Protein AF-A0A955XZW0-F1 (afdb_monomer)

Structure (mmCIF, N/CA/C/O backbone):
data_AF-A0A955XZW0-F1
#
_entry.id   AF-A0A955XZW0-F1
#
loop_
_atom_site.group_PDB
_atom_site.id
_atom_site.type_symbol
_atom_site.label_atom_id
_atom_site.label_alt_id
_atom_site.label_comp_id
_atom_site.label_asym_id
_atom_site.label_entity_id
_atom_site.label_seq_id
_atom_site.pdbx_PDB_ins_code
_atom_site.Cartn_x
_atom_site.Cartn_y
_atom_site.Cartn_z
_atom_site.occupancy
_atom_site.B_iso_or_equiv
_atom_site.auth_seq_id
_atom_site.auth_comp_id
_atom_site.auth_asym_id
_atom_site.auth_atom_id
_atom_site.pdbx_PDB_model_num
ATOM 1 N N . MET A 1 1 ? 14.577 -7.821 13.315 1.00 67.50 1 MET A N 1
ATOM 2 C CA . MET A 1 1 ? 14.034 -6.769 12.438 1.00 67.50 1 MET A CA 1
ATOM 3 C C . MET A 1 1 ? 14.914 -5.550 12.564 1.00 67.50 1 MET A C 1
ATOM 5 O O . MET A 1 1 ? 15.002 -4.988 13.652 1.00 67.50 1 MET A O 1
ATOM 9 N N . SER A 1 2 ? 15.617 -5.213 11.488 1.00 78.12 2 SER A N 1
ATOM 10 C CA . SER A 1 2 ? 16.369 -3.964 11.397 1.00 78.12 2 SER A CA 1
ATOM 11 C C . SER A 1 2 ? 15.395 -2.788 11.416 1.00 78.12 2 SER A C 1
ATOM 13 O O . SER A 1 2 ? 14.286 -2.892 10.893 1.00 78.12 2 SER A O 1
ATOM 15 N N . LEU A 1 3 ? 15.786 -1.684 12.048 1.00 88.06 3 LEU A N 1
ATOM 16 C CA . LEU A 1 3 ? 15.007 -0.452 11.980 1.00 88.06 3 LEU A CA 1
ATOM 17 C C . LEU A 1 3 ? 15.023 0.064 10.536 1.00 88.06 3 LEU A C 1
ATOM 19 O O . LEU A 1 3 ? 16.087 0.118 9.916 1.00 88.06 3 LEU A O 1
ATOM 23 N N . LEU A 1 4 ? 13.848 0.429 10.018 1.00 93.00 4 LEU A N 1
ATOM 24 C CA . LEU A 1 4 ? 13.728 1.062 8.707 1.00 93.00 4 LEU A CA 1
ATOM 25 C C . LEU A 1 4 ? 14.469 2.400 8.714 1.00 93.00 4 LEU A C 1
ATOM 27 O O . LEU A 1 4 ? 14.330 3.184 9.656 1.00 93.00 4 LEU A O 1
ATOM 31 N N . GLN A 1 5 ? 15.232 2.660 7.655 1.00 94.75 5 GLN A N 1
ATOM 32 C CA . GLN A 1 5 ? 15.818 3.978 7.428 1.00 94.75 5 GLN A CA 1
ATOM 33 C C . GLN A 1 5 ? 14.718 4.995 7.076 1.00 94.75 5 GLN A C 1
ATOM 35 O O . GLN A 1 5 ? 13.615 4.597 6.680 1.00 94.75 5 GLN A O 1
ATOM 40 N N . PRO A 1 6 ? 14.998 6.306 7.187 1.00 94.00 6 PRO A N 1
ATOM 41 C CA . PRO A 1 6 ? 14.119 7.329 6.629 1.00 94.00 6 PRO A CA 1
ATOM 42 C C . PRO A 1 6 ? 13.759 7.025 5.165 1.00 94.00 6 PRO A C 1
ATOM 44 O O . PRO A 1 6 ? 14.573 6.478 4.427 1.00 94.00 6 PRO A O 1
ATOM 47 N N . ASP A 1 7 ? 12.527 7.341 4.763 1.00 94.38 7 ASP A N 1
ATOM 48 C CA . ASP A 1 7 ? 11.956 7.023 3.440 1.00 94.38 7 ASP A CA 1
ATOM 49 C C . ASP A 1 7 ? 11.734 5.526 3.138 1.00 94.38 7 ASP A C 1
ATOM 51 O O . ASP A 1 7 ? 11.075 5.186 2.167 1.00 94.38 7 ASP A O 1
ATOM 55 N N . GLN A 1 8 ? 12.123 4.587 3.996 1.00 96.62 8 GLN A N 1
ATOM 56 C CA . GLN A 1 8 ? 11.892 3.175 3.684 1.00 96.62 8 GLN A CA 1
ATOM 57 C C . GLN A 1 8 ? 10.482 2.672 4.019 1.00 96.62 8 GLN A C 1
ATOM 59 O O . GLN A 1 8 ? 9.840 3.078 4.991 1.00 96.62 8 GLN A O 1
ATOM 64 N N . ILE A 1 9 ? 10.024 1.703 3.229 1.00 96.00 9 ILE A N 1
ATOM 65 C CA . ILE A 1 9 ? 8.821 0.905 3.461 1.00 96.00 9 ILE A CA 1
ATOM 66 C C . ILE A 1 9 ? 9.234 -0.565 3.545 1.00 96.00 9 ILE A C 1
ATOM 68 O O . ILE A 1 9 ? 9.991 -1.058 2.708 1.00 96.00 9 ILE A O 1
ATOM 72 N N . ALA A 1 10 ? 8.730 -1.280 4.551 1.00 96.06 10 ALA A N 1
ATOM 73 C CA . ALA A 1 10 ? 8.991 -2.708 4.689 1.00 96.06 10 ALA A CA 1
ATOM 74 C C . ALA A 1 10 ? 8.380 -3.490 3.514 1.00 96.06 10 ALA A C 1
ATOM 76 O O . ALA A 1 10 ? 7.233 -3.246 3.126 1.00 96.06 10 ALA A O 1
ATOM 77 N N . VAL A 1 11 ? 9.104 -4.486 2.997 1.00 96.88 11 VAL A N 1
ATOM 78 C CA . VAL A 1 11 ? 8.674 -5.310 1.852 1.00 96.88 11 VAL A CA 1
ATOM 79 C C . VAL A 1 11 ? 7.307 -5.940 2.089 1.00 96.88 11 VAL A C 1
ATOM 81 O O . VAL A 1 11 ? 6.487 -5.980 1.176 1.00 96.88 11 VAL A O 1
ATOM 84 N N . VAL A 1 12 ? 6.998 -6.353 3.318 1.00 95.19 12 VAL A N 1
ATOM 85 C CA . VAL A 1 12 ? 5.695 -6.940 3.678 1.00 95.19 12 VAL A CA 1
ATOM 86 C C . VAL A 1 12 ? 4.497 -6.025 3.366 1.00 95.19 12 VAL A C 1
ATOM 88 O O . VAL A 1 12 ? 3.411 -6.520 3.059 1.00 95.19 12 VAL A O 1
ATOM 91 N N . ASN A 1 13 ? 4.696 -4.701 3.359 1.00 95.19 13 ASN A N 1
ATOM 92 C CA . ASN A 1 13 ? 3.669 -3.725 2.991 1.00 95.19 13 ASN A CA 1
ATOM 93 C C . ASN A 1 13 ? 3.557 -3.499 1.476 1.00 95.19 13 ASN A C 1
ATOM 95 O O . ASN A 1 13 ? 2.492 -3.112 1.003 1.00 95.19 13 ASN A O 1
ATOM 99 N N . VAL A 1 14 ? 4.628 -3.742 0.717 1.00 97.38 14 VAL A N 1
ATOM 100 C CA . VAL A 1 14 ? 4.695 -3.495 -0.737 1.00 97.38 14 VAL A CA 1
ATOM 101 C C . VAL A 1 14 ? 4.411 -4.768 -1.541 1.00 97.38 14 VAL A C 1
ATOM 103 O O . VAL A 1 14 ? 3.853 -4.722 -2.639 1.00 97.38 14 VAL A O 1
ATOM 106 N N . ARG A 1 15 ? 4.735 -5.935 -0.976 1.00 97.81 15 ARG A N 1
ATOM 107 C CA . ARG A 1 15 ? 4.646 -7.243 -1.632 1.00 97.81 15 ARG A CA 1
ATOM 108 C C . ARG A 1 15 ? 3.260 -7.557 -2.217 1.00 97.81 15 ARG A C 1
ATOM 110 O O . ARG A 1 15 ? 3.225 -8.040 -3.345 1.00 97.81 15 ARG A O 1
ATOM 117 N N . PRO A 1 16 ? 2.123 -7.260 -1.554 1.00 98.06 16 PRO A N 1
ATOM 118 C CA . PRO A 1 16 ? 0.800 -7.502 -2.139 1.00 98.06 16 PRO A CA 1
ATOM 119 C C . PRO A 1 16 ? 0.550 -6.760 -3.461 1.00 98.06 16 PRO A C 1
ATOM 121 O O . PRO A 1 16 ? -0.007 -7.342 -4.397 1.00 98.06 16 PRO A O 1
ATOM 124 N N . ALA A 1 17 ? 1.002 -5.508 -3.570 1.00 98.38 17 ALA A N 1
ATOM 125 C CA . ALA A 1 17 ? 0.924 -4.730 -4.803 1.00 98.38 17 ALA A CA 1
ATOM 126 C C . ALA A 1 17 ? 1.891 -5.275 -5.866 1.00 98.38 17 ALA A C 1
ATOM 128 O O . ALA A 1 17 ? 1.512 -5.460 -7.025 1.00 98.38 17 ALA A O 1
ATOM 129 N N . TYR A 1 18 ? 3.121 -5.610 -5.473 1.00 98.62 18 TYR A N 1
ATOM 130 C CA . TYR A 1 18 ? 4.106 -6.233 -6.360 1.00 98.62 18 TYR A CA 1
ATOM 131 C C . TYR A 1 18 ? 3.577 -7.538 -6.984 1.00 98.62 18 TYR A C 1
ATOM 133 O O . TYR A 1 18 ? 3.525 -7.671 -8.206 1.00 98.62 18 TYR A O 1
ATOM 141 N N . ASP A 1 19 ? 3.076 -8.464 -6.162 1.00 98.50 19 ASP A N 1
ATOM 142 C CA . ASP A 1 19 ? 2.531 -9.750 -6.618 1.00 98.50 19 ASP A CA 1
ATOM 143 C C . ASP A 1 19 ? 1.291 -9.578 -7.509 1.00 98.50 19 ASP A C 1
ATOM 145 O O . ASP A 1 19 ? 1.057 -10.379 -8.416 1.00 98.50 19 ASP A O 1
ATOM 149 N N . THR A 1 20 ? 0.484 -8.541 -7.268 1.00 98.62 20 THR A N 1
ATOM 150 C CA . THR A 1 20 ? -0.670 -8.227 -8.126 1.00 98.62 20 THR A CA 1
ATOM 151 C C . THR A 1 20 ? -0.225 -7.707 -9.486 1.00 98.62 20 THR A C 1
ATOM 153 O O . THR A 1 20 ? -0.776 -8.119 -10.499 1.00 98.62 20 THR A O 1
ATOM 156 N N . SER A 1 21 ? 0.825 -6.888 -9.528 1.00 98.62 21 SER A N 1
ATOM 157 C CA . SER A 1 21 ? 1.390 -6.384 -10.788 1.00 98.62 21 SER A CA 1
ATOM 158 C C . SER A 1 21 ? 1.924 -7.523 -11.653 1.00 98.62 21 SER A C 1
ATOM 160 O O . SER A 1 21 ? 1.622 -7.590 -12.842 1.00 98.62 21 SER A O 1
ATOM 162 N N . LEU A 1 22 ? 2.636 -8.475 -11.039 1.00 98.62 22 LEU A N 1
ATOM 163 C CA . LEU A 1 22 ? 3.086 -9.690 -11.722 1.00 98.62 22 LEU A CA 1
ATOM 164 C C . LEU A 1 22 ? 1.906 -10.517 -12.253 1.00 98.62 22 LEU A C 1
ATOM 166 O O . LEU A 1 22 ? 1.945 -11.001 -13.381 1.00 98.62 22 LEU A O 1
ATOM 170 N N . ALA A 1 23 ? 0.835 -10.658 -11.464 1.00 98.50 23 ALA A N 1
ATOM 171 C CA . ALA A 1 23 ? -0.370 -11.372 -11.888 1.00 98.50 23 ALA A CA 1
ATOM 172 C C . ALA A 1 23 ? -1.092 -10.694 -13.070 1.00 98.50 23 ALA A C 1
ATOM 174 O O . ALA A 1 23 ? -1.817 -11.365 -13.799 1.00 98.50 23 ALA A O 1
ATOM 175 N N . MET A 1 24 ? -0.867 -9.395 -13.274 1.00 98.44 24 MET A N 1
ATOM 176 C CA . MET A 1 24 ? -1.405 -8.596 -14.382 1.00 98.44 24 MET A CA 1
ATOM 177 C C . MET A 1 24 ? -0.428 -8.466 -15.560 1.00 98.44 24 MET A C 1
ATOM 179 O O . MET A 1 24 ? -0.640 -7.674 -16.480 1.00 98.44 24 MET A O 1
ATOM 183 N N . GLY A 1 25 ? 0.651 -9.252 -15.547 1.00 98.31 25 GLY A N 1
ATOM 184 C CA . GLY A 1 25 ? 1.599 -9.347 -16.653 1.00 98.31 25 GLY A CA 1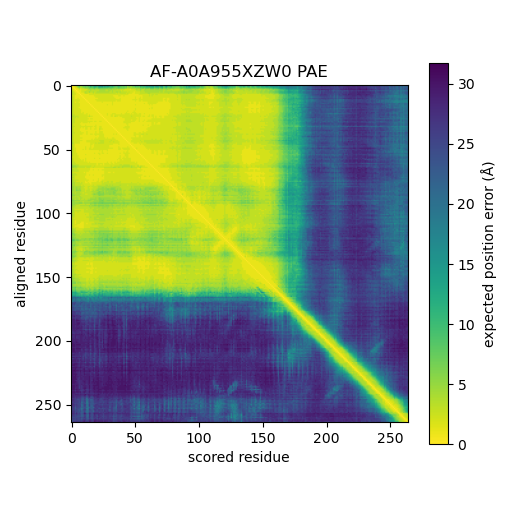
ATOM 185 C C . GLY A 1 25 ? 2.665 -8.253 -16.689 1.00 98.31 25 GLY A C 1
ATOM 186 O O . GLY A 1 25 ? 3.333 -8.122 -17.710 1.00 98.31 25 GLY A O 1
ATOM 187 N N . VAL A 1 26 ? 2.855 -7.476 -15.616 1.00 98.50 26 VAL A N 1
ATOM 188 C CA . VAL A 1 26 ? 4.034 -6.600 -15.504 1.00 98.50 26 VAL A CA 1
ATOM 189 C C . VAL A 1 26 ? 5.275 -7.472 -15.336 1.00 98.50 26 VAL A C 1
ATOM 191 O O . VAL A 1 26 ? 5.274 -8.410 -14.533 1.00 98.50 26 VAL A O 1
ATOM 194 N N . SER A 1 27 ? 6.329 -7.190 -16.100 1.00 98.50 27 SER A N 1
ATOM 195 C CA . SER A 1 27 ? 7.554 -7.980 -16.028 1.00 98.50 27 SER A CA 1
ATOM 196 C C . SER A 1 27 ? 8.346 -7.678 -14.751 1.00 98.50 27 SER A C 1
ATOM 198 O O . SER A 1 27 ? 8.216 -6.624 -14.126 1.00 98.50 27 SER A O 1
ATOM 200 N N . VAL A 1 28 ? 9.200 -8.620 -14.347 1.00 98.56 28 VAL A N 1
ATOM 201 C CA . VAL A 1 28 ? 10.116 -8.409 -13.214 1.00 98.56 28 VAL A CA 1
ATOM 202 C C . VAL A 1 28 ? 11.121 -7.307 -13.525 1.00 98.56 28 VAL A C 1
ATOM 204 O O . VAL A 1 28 ? 11.465 -6.554 -12.620 1.00 98.56 28 VAL A O 1
ATOM 207 N N . ASP A 1 29 ? 11.562 -7.207 -14.779 1.00 98.62 29 ASP A N 1
ATOM 208 C CA . ASP A 1 29 ? 12.538 -6.209 -15.214 1.00 98.62 29 ASP A CA 1
ATOM 209 C C . ASP A 1 29 ? 11.938 -4.799 -15.167 1.00 98.62 29 ASP A C 1
ATOM 211 O O . ASP A 1 29 ? 12.585 -3.879 -14.665 1.00 98.62 29 ASP A O 1
ATOM 215 N N . ASP A 1 30 ? 10.669 -4.641 -15.564 1.00 98.56 30 ASP A N 1
ATOM 216 C CA . ASP A 1 30 ? 9.945 -3.374 -15.413 1.00 98.56 30 ASP A CA 1
ATOM 217 C C . ASP A 1 30 ? 9.877 -2.964 -13.937 1.00 98.56 30 ASP A C 1
ATOM 219 O O . ASP A 1 30 ? 10.227 -1.838 -13.592 1.00 98.56 30 ASP A O 1
ATOM 223 N N . LEU A 1 31 ? 9.501 -3.877 -13.033 1.00 98.69 31 LEU A N 1
ATOM 224 C CA . LEU A 1 31 ? 9.441 -3.579 -11.595 1.00 98.69 31 LEU A CA 1
ATOM 225 C C . LEU A 1 31 ? 10.831 -3.317 -10.996 1.00 98.69 31 LEU A C 1
ATOM 227 O O . LEU A 1 31 ? 10.980 -2.439 -10.146 1.00 98.69 31 LEU A O 1
ATOM 231 N N . ALA A 1 32 ? 11.863 -4.023 -11.460 1.00 98.69 32 ALA A N 1
ATOM 232 C CA . ALA A 1 32 ? 13.239 -3.780 -11.045 1.00 98.69 32 ALA A CA 1
ATOM 233 C C . ALA A 1 32 ? 13.717 -2.382 -11.468 1.00 98.69 32 ALA A C 1
ATOM 235 O O . ALA A 1 32 ? 14.352 -1.700 -10.665 1.00 98.69 32 ALA A O 1
ATOM 236 N N . SER A 1 33 ? 13.349 -1.920 -12.671 1.00 98.50 33 SER A N 1
ATOM 237 C CA . SER A 1 33 ? 13.657 -0.563 -13.155 1.00 98.50 33 SER A CA 1
ATOM 238 C C . SER A 1 33 ? 13.008 0.541 -12.307 1.00 98.50 33 SER A C 1
ATOM 240 O O . SER A 1 33 ? 13.522 1.655 -12.237 1.00 98.50 33 SER A O 1
ATOM 242 N N . LEU A 1 34 ? 11.922 0.215 -11.595 1.00 98.50 34 LEU A N 1
ATOM 243 C CA . LEU A 1 34 ? 11.250 1.097 -10.636 1.00 98.50 34 LEU A CA 1
ATOM 244 C C . LEU A 1 34 ? 11.859 1.023 -9.226 1.00 98.50 34 LEU A C 1
ATOM 246 O O . LEU A 1 34 ? 11.338 1.651 -8.312 1.00 98.50 34 LEU A O 1
ATOM 250 N N . GLY A 1 35 ? 12.936 0.258 -9.018 1.00 98.38 35 GLY A N 1
ATOM 251 C CA . GLY A 1 35 ? 13.556 0.075 -7.704 1.00 98.38 35 GLY A CA 1
ATOM 252 C C . GLY A 1 35 ? 12.934 -1.039 -6.858 1.00 98.38 35 GLY A C 1
ATOM 253 O O . GLY A 1 35 ? 13.165 -1.080 -5.652 1.00 98.38 35 GLY A O 1
ATOM 254 N N . LEU A 1 36 ? 12.173 -1.958 -7.468 1.00 98.62 36 LEU A N 1
ATOM 255 C CA . LEU A 1 36 ? 11.582 -3.133 -6.810 1.00 98.62 36 LEU A CA 1
ATOM 256 C C . LEU A 1 36 ? 12.178 -4.451 -7.350 1.00 98.62 36 LEU A C 1
ATOM 258 O O . LEU A 1 36 ? 11.463 -5.265 -7.945 1.00 98.62 36 LEU A O 1
ATOM 262 N N . PRO A 1 37 ? 13.492 -4.700 -7.187 1.00 98.50 37 PRO A N 1
ATOM 263 C CA . PRO A 1 37 ? 14.113 -5.920 -7.688 1.00 98.50 37 PRO A CA 1
ATOM 264 C C . PRO A 1 37 ? 13.585 -7.157 -6.949 1.00 98.50 37 PRO A C 1
ATOM 266 O O . PRO A 1 37 ? 13.403 -7.142 -5.729 1.00 98.50 37 PRO A O 1
ATOM 269 N N . ARG A 1 38 ? 13.405 -8.267 -7.680 1.00 98.31 38 ARG A N 1
ATOM 270 C CA . ARG A 1 38 ? 12.873 -9.532 -7.133 1.00 98.31 38 ARG A CA 1
ATOM 271 C C . ARG A 1 38 ? 13.605 -9.987 -5.869 1.00 98.31 38 ARG A C 1
ATOM 273 O O . ARG A 1 38 ? 12.945 -10.363 -4.909 1.00 98.31 38 ARG A O 1
ATOM 280 N N . ALA A 1 39 ? 14.937 -9.918 -5.861 1.00 98.19 39 ALA A N 1
ATOM 281 C CA . ALA A 1 39 ? 15.751 -10.365 -4.731 1.00 98.19 39 ALA A CA 1
ATOM 282 C C . ALA A 1 39 ? 15.399 -9.639 -3.420 1.00 98.19 39 ALA A C 1
ATOM 284 O O . ALA A 1 39 ? 15.339 -10.274 -2.374 1.00 98.19 39 ALA A O 1
ATOM 285 N N . VAL A 1 40 ? 15.106 -8.334 -3.481 1.00 98.12 40 VAL A N 1
ATOM 286 C CA . VAL A 1 40 ? 14.661 -7.559 -2.310 1.00 98.12 40 VAL A CA 1
ATOM 287 C C . VAL A 1 40 ? 13.226 -7.921 -1.947 1.00 98.12 40 VAL A C 1
ATOM 289 O O . VAL A 1 40 ? 12.919 -8.124 -0.781 1.00 98.12 40 VAL A O 1
ATOM 292 N N . MET A 1 41 ? 12.342 -8.056 -2.940 1.00 98.19 41 MET A N 1
ATOM 293 C CA . MET A 1 41 ? 10.936 -8.382 -2.691 1.00 98.19 41 MET A CA 1
ATOM 294 C C . MET A 1 41 ? 10.733 -9.784 -2.106 1.00 98.19 41 MET A 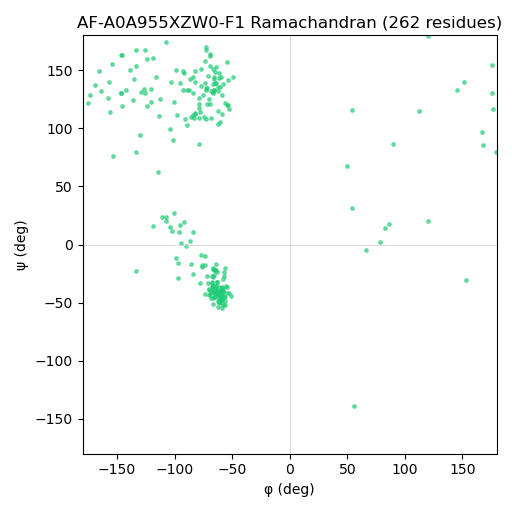C 1
ATOM 296 O O . MET A 1 41 ? 9.726 -10.017 -1.438 1.00 98.19 41 MET A O 1
ATOM 300 N N . GLU A 1 42 ? 11.648 -10.723 -2.354 1.00 97.44 42 GLU A N 1
ATOM 301 C CA . GLU A 1 42 ? 11.651 -12.074 -1.779 1.00 97.44 42 GLU A CA 1
ATOM 302 C C . GLU A 1 42 ? 12.112 -12.128 -0.320 1.00 97.44 42 GLU A C 1
ATOM 304 O O . GLU A 1 42 ? 11.777 -13.093 0.368 1.00 97.44 42 GLU A O 1
ATOM 309 N N . ASP A 1 43 ? 12.791 -11.089 0.166 1.00 96.81 43 ASP A N 1
ATOM 310 C CA . ASP A 1 43 ? 13.207 -10.974 1.559 1.00 96.81 43 ASP A CA 1
ATOM 311 C C . ASP A 1 43 ? 12.067 -10.401 2.430 1.00 96.81 43 ASP A C 1
ATOM 313 O O . ASP A 1 43 ? 11.714 -9.225 2.297 1.00 96.81 43 ASP A O 1
ATOM 317 N N . PRO A 1 44 ? 11.469 -11.190 3.347 1.00 93.00 44 PRO A N 1
ATOM 318 C CA . PRO A 1 44 ? 10.412 -10.699 4.229 1.00 93.00 44 PRO A CA 1
ATOM 319 C C . PRO A 1 44 ? 10.895 -9.650 5.242 1.00 93.00 44 PRO A C 1
ATOM 321 O O . PRO A 1 44 ? 10.066 -8.901 5.757 1.00 93.00 44 PRO A O 1
ATOM 324 N N . ASP A 1 45 ? 12.197 -9.590 5.529 1.00 94.25 45 ASP A N 1
ATOM 325 C CA . ASP A 1 45 ? 12.812 -8.565 6.379 1.00 94.25 45 ASP A CA 1
ATOM 326 C C . ASP A 1 45 ? 13.378 -7.392 5.552 1.00 94.25 45 ASP A C 1
ATOM 328 O O . ASP A 1 45 ? 13.924 -6.438 6.114 1.00 94.25 45 ASP A O 1
ATOM 332 N N . GLY A 1 46 ? 13.219 -7.442 4.224 1.00 96.19 46 GLY A N 1
ATOM 333 C CA . GLY A 1 46 ? 13.683 -6.426 3.295 1.00 96.19 46 GLY A CA 1
ATOM 334 C C . GLY A 1 46 ? 12.913 -5.108 3.394 1.00 96.19 46 GLY A C 1
ATOM 335 O O . GLY A 1 46 ? 11.799 -5.016 3.926 1.00 96.19 46 GLY A O 1
ATOM 336 N N . ALA A 1 47 ? 13.500 -4.067 2.811 1.00 97.62 47 ALA A N 1
ATOM 337 C CA . ALA A 1 47 ? 12.903 -2.745 2.701 1.00 97.62 47 ALA A CA 1
ATOM 338 C C . ALA A 1 47 ? 13.171 -2.142 1.320 1.00 97.62 47 ALA A C 1
ATOM 340 O O . ALA A 1 47 ? 14.199 -2.411 0.699 1.00 97.62 47 ALA A O 1
ATOM 341 N N . VAL A 1 48 ? 12.247 -1.306 0.856 1.00 97.81 48 VAL A N 1
ATOM 342 C CA . VAL A 1 48 ? 12.360 -0.544 -0.394 1.00 97.81 48 VAL A CA 1
ATOM 343 C C . VAL A 1 48 ? 12.181 0.941 -0.106 1.00 97.81 48 VAL A C 1
ATOM 345 O O . VAL A 1 48 ? 11.622 1.307 0.928 1.00 97.81 48 VAL A O 1
ATOM 348 N N . SER A 1 49 ? 12.652 1.804 -1.002 1.00 97.31 49 SER A N 1
ATOM 349 C CA . SER A 1 49 ? 12.417 3.242 -0.870 1.00 97.31 49 SER A CA 1
ATOM 350 C C . SER A 1 49 ? 10.944 3.588 -1.105 1.00 97.31 49 SER A C 1
ATOM 352 O O . SER A 1 49 ? 10.216 2.918 -1.852 1.00 97.31 49 SER A O 1
ATOM 354 N N . GLY A 1 50 ? 10.501 4.685 -0.502 1.00 96.50 50 GLY A N 1
ATOM 355 C CA . GLY A 1 50 ? 9.199 5.276 -0.769 1.00 96.50 50 GLY A CA 1
ATOM 356 C C . GLY A 1 50 ? 9.071 5.669 -2.231 1.00 96.50 50 GLY A C 1
ATOM 357 O O . GLY A 1 50 ? 8.051 5.389 -2.856 1.00 96.50 50 GLY A O 1
ATOM 358 N N . GLN A 1 51 ? 10.147 6.214 -2.807 1.00 96.88 51 GLN A N 1
ATOM 359 C CA . GLN A 1 51 ? 10.197 6.596 -4.219 1.00 96.88 51 GLN A CA 1
ATOM 360 C C . GLN A 1 51 ? 9.927 5.421 -5.164 1.00 96.88 51 GLN A C 1
ATOM 362 O O . GLN A 1 51 ? 9.163 5.583 -6.115 1.00 96.88 51 GLN A O 1
ATOM 367 N N . ALA A 1 52 ? 10.481 4.237 -4.882 1.00 98.00 52 ALA A N 1
ATOM 368 C CA . ALA A 1 52 ? 10.208 3.040 -5.675 1.00 98.00 52 ALA A CA 1
ATOM 369 C C . ALA A 1 52 ? 8.723 2.651 -5.615 1.00 98.00 52 ALA A C 1
ATOM 371 O O . ALA A 1 52 ? 8.103 2.329 -6.629 1.00 98.00 52 ALA A O 1
ATOM 372 N N . THR A 1 53 ? 8.118 2.763 -4.431 1.00 97.88 53 THR A N 1
ATOM 373 C CA . THR A 1 53 ? 6.690 2.477 -4.234 1.00 97.88 53 THR A CA 1
ATOM 374 C C . THR A 1 53 ? 5.804 3.499 -4.958 1.00 97.88 53 THR A C 1
ATOM 376 O O . THR A 1 53 ? 4.825 3.124 -5.600 1.00 97.88 53 THR A O 1
ATOM 379 N N . TYR A 1 54 ? 6.154 4.787 -4.932 1.00 97.69 54 TYR A N 1
ATOM 380 C CA . TYR A 1 54 ? 5.414 5.828 -5.657 1.00 97.69 54 TYR A CA 1
ATOM 381 C C . TYR A 1 54 ? 5.508 5.640 -7.172 1.00 97.69 54 TYR A C 1
ATOM 383 O O . TYR A 1 54 ? 4.487 5.673 -7.859 1.00 97.69 54 TYR A O 1
ATOM 391 N N . ALA A 1 55 ? 6.710 5.371 -7.686 1.00 98.31 55 ALA A N 1
ATOM 392 C CA . ALA A 1 55 ? 6.932 5.091 -9.101 1.00 98.31 55 ALA A CA 1
ATOM 393 C C . ALA A 1 55 ? 6.169 3.839 -9.566 1.00 98.31 55 ALA A C 1
ATOM 395 O O . ALA A 1 55 ? 5.619 3.819 -10.668 1.00 98.31 55 ALA A O 1
ATOM 396 N N . HIS A 1 56 ? 6.078 2.818 -8.709 1.00 98.62 56 HIS A N 1
ATOM 397 C CA . HIS A 1 56 ? 5.287 1.615 -8.956 1.00 98.62 56 HIS A CA 1
ATOM 398 C C . HIS A 1 56 ? 3.793 1.907 -9.108 1.00 98.62 56 HIS A C 1
ATOM 400 O O . HIS A 1 56 ? 3.189 1.494 -10.100 1.00 98.62 56 HIS A O 1
ATOM 406 N N . PHE A 1 57 ? 3.202 2.672 -8.193 1.00 98.56 57 PHE A N 1
ATOM 407 C CA . PHE A 1 57 ? 1.787 3.034 -8.291 1.00 98.56 57 PHE A CA 1
ATOM 408 C C . PHE A 1 57 ? 1.493 3.934 -9.495 1.00 98.56 57 PHE A C 1
ATOM 410 O O . PHE A 1 57 ? 0.485 3.732 -10.167 1.00 98.56 57 PHE A O 1
ATOM 417 N N . GLU A 1 58 ? 2.386 4.865 -9.833 1.00 98.62 58 GLU A N 1
ATOM 418 C CA . GLU A 1 58 ? 2.261 5.670 -11.054 1.00 98.62 58 GLU A CA 1
ATOM 419 C C . GLU A 1 58 ? 2.372 4.830 -12.326 1.00 98.62 58 GLU A C 1
ATOM 421 O O . GLU A 1 58 ? 1.650 5.077 -13.292 1.00 98.62 58 GLU A O 1
ATOM 426 N N . HIS A 1 59 ? 3.264 3.834 -12.344 1.00 98.56 59 HIS A N 1
ATOM 427 C CA . HIS A 1 59 ? 3.366 2.891 -13.453 1.00 98.56 59 HIS A CA 1
ATOM 428 C C . HIS A 1 59 ? 2.054 2.129 -13.642 1.00 98.56 59 HIS A C 1
ATOM 430 O O . HIS A 1 59 ? 1.541 2.074 -14.759 1.00 98.56 59 HIS A O 1
ATOM 436 N N . MET A 1 60 ? 1.479 1.605 -12.558 1.00 98.62 60 MET A N 1
ATOM 437 C CA . MET A 1 60 ? 0.208 0.886 -12.624 1.00 98.62 60 MET A CA 1
ATOM 438 C C . MET A 1 60 ? -0.965 1.794 -12.999 1.00 98.62 60 MET A C 1
ATOM 440 O O . MET A 1 60 ? -1.819 1.372 -13.770 1.00 98.62 60 MET A O 1
ATOM 444 N N . ALA A 1 61 ? -0.997 3.043 -12.528 1.00 98.38 61 ALA A N 1
ATOM 445 C CA . ALA A 1 61 ? -2.074 3.991 -12.828 1.00 98.38 61 ALA A CA 1
ATOM 446 C C . ALA A 1 61 ? -2.158 4.400 -14.305 1.00 98.38 61 ALA A C 1
ATOM 448 O O . ALA A 1 61 ? -3.216 4.818 -14.766 1.00 98.38 61 ALA A O 1
ATOM 449 N N . ARG A 1 62 ? -1.068 4.259 -15.069 1.00 98.38 62 ARG A N 1
ATOM 450 C CA . ARG A 1 62 ? -1.073 4.488 -16.524 1.00 98.38 62 ARG A CA 1
ATOM 451 C C . ARG A 1 62 ? -1.701 3.344 -17.319 1.00 98.38 62 ARG A C 1
ATOM 453 O O . ARG A 1 62 ? -1.885 3.478 -18.527 1.00 98.38 62 ARG A O 1
ATOM 460 N N . ARG A 1 63 ? -1.995 2.214 -16.677 1.00 98.00 63 ARG A N 1
ATOM 461 C CA . ARG A 1 63 ? -2.587 1.051 -17.332 1.00 98.00 63 ARG A CA 1
ATOM 462 C C . ARG A 1 63 ? -4.118 1.101 -17.247 1.00 98.00 63 ARG A C 1
ATOM 464 O O . ARG A 1 63 ? -4.656 1.582 -16.250 1.00 98.00 63 ARG A O 1
ATOM 471 N N . PRO A 1 64 ? -4.841 0.585 -18.259 1.00 97.81 64 PRO A N 1
ATOM 472 C CA . PRO A 1 64 ? -6.307 0.625 -18.283 1.00 97.81 64 PRO A CA 1
ATOM 473 C C . PRO A 1 64 ? -6.962 -0.202 -17.164 1.00 97.81 64 PRO A C 1
ATOM 475 O O . PRO A 1 64 ? -8.102 0.054 -16.795 1.00 97.81 64 PRO A O 1
ATOM 478 N N . ASP A 1 65 ? -6.239 -1.176 -16.613 1.00 97.56 65 ASP A N 1
ATOM 479 C CA . ASP A 1 65 ? -6.674 -2.118 -15.582 1.00 97.56 65 ASP A CA 1
ATOM 480 C C . ASP A 1 65 ? -6.296 -1.678 -14.150 1.00 97.56 65 ASP A C 1
ATOM 482 O O . ASP A 1 65 ? -6.346 -2.477 -13.216 1.00 97.56 65 ASP A O 1
ATOM 486 N N . TYR A 1 66 ? -5.944 -0.403 -13.932 1.00 98.25 66 TYR A N 1
ATOM 487 C CA . TYR A 1 66 ? -5.555 0.103 -12.608 1.00 98.25 66 TYR A CA 1
ATOM 488 C C . TYR A 1 66 ? -6.564 -0.188 -11.474 1.00 98.25 66 TYR A C 1
ATOM 490 O O . TYR A 1 66 ? -6.127 -0.581 -10.388 1.00 98.25 66 TYR A O 1
ATOM 498 N N . PRO A 1 67 ? -7.896 -0.069 -11.667 1.00 98.31 67 PRO A N 1
ATOM 499 C CA . PRO A 1 67 ? -8.849 -0.434 -10.618 1.00 98.31 67 PRO A CA 1
ATOM 500 C C . PRO A 1 67 ? -8.738 -1.904 -10.187 1.00 98.31 67 PRO A C 1
ATOM 502 O O . PRO A 1 67 ? -8.760 -2.194 -8.989 1.00 98.31 67 PRO A O 1
ATOM 505 N N . ASP A 1 68 ? -8.546 -2.821 -11.140 1.00 98.44 68 ASP A N 1
ATOM 506 C CA . ASP A 1 68 ? -8.384 -4.252 -10.860 1.00 98.44 68 ASP A CA 1
ATOM 507 C C . ASP A 1 68 ? -7.065 -4.529 -10.127 1.00 98.44 68 ASP A C 1
ATOM 509 O O . ASP A 1 68 ? -7.027 -5.345 -9.201 1.00 98.44 68 ASP A O 1
ATOM 513 N N . PHE A 1 69 ? -6.002 -3.787 -10.462 1.00 98.56 69 PHE A N 1
ATOM 514 C CA . PHE A 1 69 ? -4.747 -3.794 -9.707 1.00 98.56 69 PHE A CA 1
ATOM 515 C C . PHE A 1 69 ? -4.961 -3.395 -8.245 1.00 98.56 69 PHE A C 1
ATOM 517 O O . PHE A 1 69 ? -4.538 -4.119 -7.341 1.00 98.56 69 PHE A O 1
ATOM 524 N N . VAL A 1 70 ? -5.623 -2.262 -7.995 1.00 98.44 70 VAL A N 1
ATOM 525 C CA . VAL A 1 70 ? -5.844 -1.761 -6.632 1.00 98.44 70 VAL A CA 1
ATOM 526 C C . VAL A 1 70 ? -6.660 -2.766 -5.825 1.00 98.44 70 VAL A C 1
ATOM 528 O O . VAL A 1 70 ? -6.273 -3.109 -4.706 1.00 98.44 70 VAL A O 1
ATOM 531 N N . LEU A 1 71 ? -7.751 -3.288 -6.392 1.00 98.00 71 LEU A N 1
ATOM 532 C CA . LEU A 1 71 ? -8.588 -4.288 -5.729 1.00 98.00 71 LEU A CA 1
ATOM 533 C C . LEU A 1 71 ? -7.803 -5.570 -5.430 1.00 98.00 71 LEU A C 1
ATOM 535 O O . LEU A 1 71 ? -7.789 -6.017 -4.282 1.00 98.00 71 LEU A O 1
ATOM 539 N N . GLY A 1 72 ? -7.091 -6.119 -6.417 1.00 98.25 72 GLY A N 1
ATOM 540 C CA . GLY A 1 72 ? -6.287 -7.328 -6.244 1.00 98.25 72 GLY A CA 1
ATOM 541 C C . GLY A 1 72 ? -5.184 -7.168 -5.193 1.00 98.25 72 GLY A C 1
ATOM 542 O O . GLY A 1 72 ? -4.962 -8.071 -4.381 1.00 98.25 72 GLY A O 1
ATOM 543 N N . ALA A 1 73 ? -4.532 -6.005 -5.149 1.00 98.06 73 ALA A N 1
ATOM 544 C CA . ALA A 1 73 ? -3.498 -5.694 -4.169 1.00 98.06 73 ALA A CA 1
ATOM 545 C C . ALA A 1 73 ? -4.078 -5.563 -2.751 1.00 98.06 73 ALA A C 1
ATOM 547 O O . ALA A 1 73 ? -3.570 -6.181 -1.811 1.00 98.06 73 ALA A O 1
ATOM 548 N N . VAL A 1 74 ? -5.192 -4.838 -2.600 1.00 97.62 74 VAL A N 1
ATOM 549 C CA . VAL A 1 74 ? -5.904 -4.677 -1.322 1.00 97.62 74 VAL A CA 1
ATOM 550 C C . VAL A 1 74 ? -6.404 -6.022 -0.791 1.00 97.62 74 VAL A C 1
ATOM 552 O O . VAL A 1 74 ? -6.260 -6.308 0.398 1.00 97.62 74 VAL A O 1
ATOM 555 N N . GLU A 1 75 ? -6.957 -6.886 -1.644 1.00 96.25 75 GLU A N 1
ATOM 556 C CA . GLU A 1 75 ? -7.477 -8.198 -1.240 1.00 96.25 75 GLU A CA 1
ATOM 557 C C . GLU A 1 75 ? -6.396 -9.167 -0.753 1.00 96.25 75 GLU A C 1
ATOM 559 O O . GLU A 1 75 ? -6.666 -10.026 0.093 1.00 96.25 75 GLU A O 1
ATOM 564 N N . ARG A 1 76 ? -5.161 -9.014 -1.240 1.00 96.44 76 ARG A N 1
ATOM 565 C CA . ARG A 1 76 ? -4.004 -9.787 -0.771 1.00 96.44 76 ARG A CA 1
ATOM 566 C C . ARG A 1 76 ? -3.524 -9.358 0.612 1.00 96.44 76 ARG A C 1
ATOM 568 O O . ARG A 1 76 ? -2.823 -10.137 1.265 1.00 96.44 76 ARG A O 1
ATOM 575 N N . HIS A 1 77 ? -3.907 -8.176 1.099 1.00 94.88 77 HIS A N 1
ATOM 576 C CA . HIS A 1 77 ? -3.597 -7.795 2.469 1.00 94.88 77 HIS A CA 1
ATOM 577 C C . HIS A 1 77 ? -4.413 -8.607 3.474 1.00 94.88 77 HIS A C 1
ATOM 579 O O . HIS A 1 77 ? -5.644 -8.628 3.494 1.00 94.88 77 HIS A O 1
ATOM 585 N N . THR A 1 78 ? -3.693 -9.244 4.388 1.00 92.25 78 THR A N 1
ATOM 586 C CA . THR A 1 78 ? -4.255 -9.909 5.558 1.00 92.25 78 THR A CA 1
ATOM 587 C C . THR A 1 78 ? -3.566 -9.379 6.808 1.00 92.25 78 THR A C 1
ATOM 589 O O . THR A 1 78 ? -2.499 -8.774 6.744 1.00 92.25 78 THR A O 1
ATOM 592 N N . PHE A 1 79 ? -4.113 -9.676 7.987 1.00 90.25 79 PHE A N 1
ATOM 593 C CA . PHE A 1 79 ? -3.400 -9.382 9.235 1.00 90.25 79 PHE A CA 1
ATOM 594 C C . PHE A 1 79 ? -2.015 -10.046 9.306 1.00 90.25 79 PHE A C 1
ATOM 596 O O . PHE A 1 79 ? -1.167 -9.568 10.044 1.00 90.25 79 PHE A O 1
ATOM 603 N N . GLY A 1 80 ? -1.789 -11.141 8.567 1.00 89.75 80 GLY A N 1
ATOM 604 C CA . GLY A 1 80 ? -0.481 -11.791 8.498 1.00 89.75 80 GLY A CA 1
ATOM 605 C C . GLY A 1 80 ? 0.505 -11.072 7.578 1.00 89.75 80 GLY A C 1
ATOM 606 O O . GLY A 1 80 ? 1.691 -11.051 7.883 1.00 89.75 80 GLY A O 1
ATOM 607 N N . THR A 1 81 ? 0.035 -10.453 6.490 1.00 90.12 81 THR A N 1
ATOM 608 C CA . THR A 1 81 ? 0.926 -9.743 5.555 1.00 90.12 81 THR A CA 1
ATOM 609 C C . THR A 1 81 ? 1.389 -8.397 6.098 1.00 90.12 81 THR A C 1
ATOM 611 O O . THR A 1 81 ? 2.415 -7.912 5.666 1.00 90.12 81 THR A O 1
ATOM 614 N N . LEU A 1 82 ? 0.703 -7.816 7.086 1.00 86.88 82 LEU A N 1
ATOM 615 C CA . LEU A 1 82 ? 1.179 -6.622 7.802 1.00 86.88 82 LEU A CA 1
ATOM 616 C C . LEU A 1 82 ? 2.150 -6.942 8.960 1.00 86.88 82 LEU A C 1
ATOM 618 O O . LEU A 1 82 ? 2.416 -6.089 9.812 1.00 86.88 82 LEU A O 1
ATOM 622 N N . GLY A 1 83 ? 2.623 -8.188 9.060 1.00 87.31 83 GLY A N 1
ATOM 623 C CA . GLY A 1 83 ? 3.552 -8.621 10.102 1.00 87.31 83 GLY A CA 1
ATOM 624 C C . GLY A 1 83 ? 3.039 -8.363 11.524 1.00 87.31 83 GLY A C 1
ATOM 625 O O . GLY A 1 83 ? 1.864 -8.568 11.844 1.00 87.31 83 GLY A O 1
ATOM 626 N N . VAL A 1 84 ? 3.934 -7.905 12.403 1.00 86.31 84 VAL A N 1
ATOM 627 C CA . VAL A 1 84 ? 3.629 -7.656 13.823 1.00 86.31 84 VAL A CA 1
ATOM 628 C C . VAL A 1 84 ? 2.577 -6.562 14.028 1.00 86.31 84 VAL A C 1
ATOM 630 O O . VAL A 1 84 ? 1.755 -6.671 14.939 1.00 86.31 84 VAL A O 1
ATOM 633 N N . VAL A 1 85 ? 2.534 -5.554 13.151 1.00 89.31 85 VAL A N 1
ATOM 634 C CA . VAL A 1 85 ? 1.547 -4.464 13.220 1.00 89.31 85 VAL A CA 1
ATOM 635 C C . VA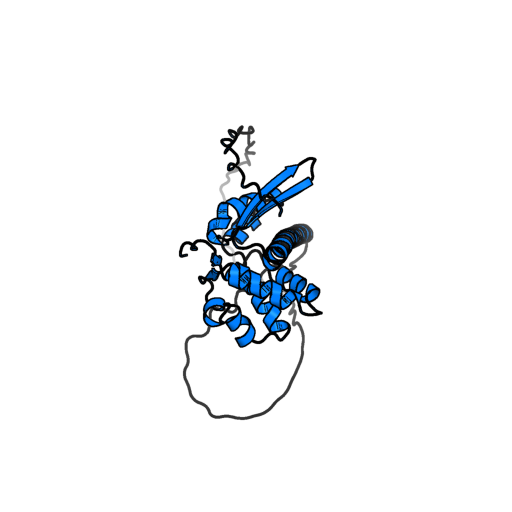L A 1 85 ? 0.154 -4.986 12.895 1.00 89.31 85 VAL A C 1
ATOM 637 O O . VAL A 1 85 ? -0.804 -4.696 13.612 1.00 89.31 85 VAL A O 1
ATOM 640 N N . GLY A 1 86 ? 0.043 -5.841 11.875 1.00 88.75 86 GLY A N 1
ATOM 641 C CA . GLY A 1 86 ? -1.204 -6.532 11.557 1.00 88.75 86 GLY A CA 1
ATOM 642 C C . GLY A 1 86 ? -1.721 -7.380 12.714 1.00 88.75 86 GLY A C 1
ATOM 643 O O . GLY A 1 86 ? -2.909 -7.333 13.040 1.00 88.75 86 GLY A O 1
ATOM 644 N N . LEU A 1 87 ? -0.833 -8.123 13.378 1.00 87.19 87 LEU A N 1
ATOM 645 C CA . LEU A 1 87 ? -1.195 -8.923 14.549 1.00 87.19 87 LEU A CA 1
ATOM 646 C C . LEU A 1 87 ? -1.679 -8.060 15.719 1.00 87.19 87 LEU A C 1
ATOM 648 O O . LEU A 1 87 ? -2.681 -8.418 16.341 1.00 87.19 87 LEU A O 1
ATOM 652 N N . ALA A 1 88 ? -1.035 -6.919 15.975 1.00 88.19 88 ALA A N 1
ATOM 653 C CA . ALA A 1 88 ? -1.476 -5.969 16.993 1.00 88.19 88 ALA A CA 1
ATOM 654 C C . ALA A 1 88 ? -2.858 -5.378 16.658 1.00 88.19 88 ALA A C 1
ATOM 656 O O . ALA A 1 88 ? -3.749 -5.352 17.503 1.00 88.19 88 ALA A O 1
ATOM 657 N N . CYS A 1 89 ? -3.093 -5.004 15.398 1.00 88.69 89 CYS A N 1
ATOM 658 C CA . CYS A 1 89 ? -4.379 -4.455 14.960 1.00 88.69 89 CYS A CA 1
ATOM 659 C C . CYS A 1 89 ? -5.520 -5.490 14.998 1.00 88.69 89 CYS A C 1
ATOM 661 O O . CYS A 1 89 ? -6.691 -5.142 15.177 1.00 88.69 89 CYS A O 1
ATOM 663 N N . LYS A 1 90 ? -5.206 -6.785 14.853 1.00 89.25 90 LYS A N 1
ATOM 664 C CA . LYS A 1 90 ? -6.188 -7.885 14.820 1.00 89.25 90 LYS A CA 1
ATOM 665 C C . LYS A 1 90 ? -6.968 -8.064 16.129 1.00 89.25 90 LYS A C 1
ATOM 667 O O . LYS A 1 90 ? -8.002 -8.739 16.120 1.00 89.25 90 LYS A O 1
ATOM 672 N N . THR A 1 91 ? -6.509 -7.497 17.241 1.00 87.19 91 THR A N 1
ATOM 673 C CA . THR A 1 91 ? -7.176 -7.618 18.547 1.00 87.19 91 THR A CA 1
ATOM 674 C C . THR A 1 91 ? -8.073 -6.425 18.895 1.00 87.19 91 THR A C 1
ATOM 676 O O . THR A 1 91 ? -8.991 -6.594 19.685 1.00 87.19 91 THR A O 1
ATOM 679 N N . LEU A 1 92 ? -7.953 -5.281 18.209 1.00 89.25 92 LEU A N 1
ATOM 680 C CA . LEU A 1 92 ? -8.636 -4.003 18.517 1.00 89.25 92 LEU A CA 1
ATOM 681 C C . LEU A 1 92 ? -10.065 -3.836 17.971 1.00 89.25 92 LEU A C 1
ATOM 683 O O . LEU A 1 92 ? -10.317 -4.085 16.799 1.00 89.25 92 LEU A O 1
ATOM 687 N N . ASP A 1 93 ? -11.030 -3.442 18.788 1.00 86.50 93 ASP A N 1
ATOM 688 C CA . ASP A 1 93 ? -12.453 -3.569 18.453 1.00 86.50 93 ASP A CA 1
ATOM 689 C C . ASP A 1 93 ? -12.959 -2.602 17.385 1.00 86.50 93 ASP A C 1
ATOM 691 O O . ASP A 1 93 ? -13.893 -2.939 16.644 1.00 86.50 93 ASP A O 1
ATOM 695 N N . THR A 1 94 ? -12.314 -1.448 17.255 1.00 87.06 94 THR A N 1
ATOM 696 C CA . THR A 1 94 ? -12.714 -0.390 16.329 1.00 87.06 94 THR A CA 1
ATOM 697 C C . THR A 1 94 ? -11.640 -0.088 15.284 1.00 87.06 94 THR A C 1
ATOM 699 O O . THR A 1 94 ? -10.464 -0.418 15.430 1.00 87.06 94 THR A O 1
ATOM 702 N N . ILE A 1 95 ? -12.054 0.552 14.184 1.00 85.50 95 ILE A N 1
ATOM 703 C CA . ILE A 1 95 ? -11.120 1.026 13.153 1.00 85.50 95 ILE A CA 1
ATOM 704 C C . ILE A 1 95 ? -10.233 2.166 13.668 1.00 85.50 95 ILE A C 1
ATOM 706 O O . ILE A 1 95 ? -9.078 2.246 13.270 1.00 85.50 95 ILE A O 1
ATOM 710 N N . VAL A 1 96 ? -10.752 2.996 14.579 1.00 89.31 96 VAL A N 1
ATOM 711 C CA . VAL A 1 96 ? -10.013 4.107 15.194 1.00 89.31 96 VAL A CA 1
ATOM 712 C C . VAL A 1 96 ? -8.831 3.553 15.986 1.00 89.31 96 VAL A C 1
ATOM 714 O O . VAL A 1 96 ? -7.690 3.869 15.669 1.00 89.31 96 VAL A O 1
ATOM 717 N N . GLU A 1 97 ? -9.085 2.616 16.907 1.00 90.12 97 GLU A N 1
ATOM 718 C CA . GLU A 1 97 ? -8.032 1.957 17.694 1.00 90.12 97 GLU A CA 1
ATOM 719 C C . GLU A 1 97 ? -7.004 1.255 16.797 1.00 90.12 97 GLU A C 1
ATOM 721 O O . GLU A 1 97 ? -5.801 1.305 17.057 1.00 90.12 97 GLU A O 1
ATOM 726 N N . ALA A 1 98 ? -7.461 0.592 15.727 1.00 89.56 98 ALA A N 1
ATOM 727 C CA . ALA A 1 98 ? -6.576 -0.061 14.768 1.00 89.56 98 ALA A CA 1
ATOM 728 C C . ALA A 1 98 ? -5.646 0.934 14.063 1.00 89.56 98 ALA A C 1
ATOM 730 O O . ALA A 1 98 ? -4.453 0.662 13.945 1.00 89.56 98 ALA A O 1
ATOM 731 N N . LEU A 1 99 ? -6.155 2.094 13.646 1.00 89.31 99 LEU A N 1
ATOM 732 C CA . LEU A 1 99 ? -5.343 3.139 13.027 1.00 89.31 99 LEU A CA 1
ATOM 733 C C . LEU A 1 99 ? -4.405 3.819 14.031 1.00 89.31 99 LEU A C 1
ATOM 735 O O . LEU A 1 99 ? -3.255 4.068 13.690 1.00 89.31 99 LEU A O 1
ATOM 739 N N . GLU A 1 100 ? -4.831 4.051 15.273 1.00 91.62 100 GLU A N 1
ATOM 740 C CA . GLU A 1 100 ? -3.957 4.558 16.345 1.00 91.62 100 GLU A CA 1
ATOM 741 C C . GLU A 1 100 ? -2.839 3.559 16.681 1.00 91.62 100 GLU A C 1
ATOM 743 O O . GLU A 1 100 ? -1.690 3.918 16.943 1.00 91.62 100 GLU A O 1
ATOM 748 N N . CYS A 1 101 ? -3.151 2.262 16.676 1.00 91.31 101 CYS A N 1
ATOM 749 C CA . CYS A 1 101 ? -2.155 1.209 16.821 1.00 91.31 101 CYS A CA 1
ATOM 750 C C . CYS A 1 101 ? -1.189 1.188 15.637 1.00 91.31 101 CYS A C 1
ATOM 752 O O . CYS A 1 101 ? 0.021 1.121 15.852 1.00 91.31 101 CYS A O 1
ATOM 754 N N . HIS A 1 102 ? -1.706 1.294 14.414 1.00 90.12 102 HIS A N 1
ATOM 755 C CA . HIS A 1 102 ? -0.886 1.383 13.216 1.00 90.12 102 HIS A CA 1
ATOM 756 C C . HIS A 1 102 ? 0.028 2.610 13.256 1.00 90.12 102 HIS A C 1
ATOM 758 O O . HIS A 1 102 ? 1.212 2.474 12.985 1.00 90.12 102 HIS A O 1
ATOM 764 N N . GLN A 1 103 ? -0.477 3.783 13.647 1.00 92.06 103 GLN A N 1
ATOM 765 C CA . GLN A 1 103 ? 0.313 5.004 13.820 1.00 92.06 103 GLN A CA 1
ATOM 766 C C . GLN A 1 103 ? 1.469 4.784 14.805 1.00 92.06 103 GLN A C 1
ATOM 768 O O . GLN A 1 103 ? 2.615 5.096 14.490 1.00 92.06 103 GLN A O 1
ATOM 773 N N . ARG A 1 104 ? 1.202 4.197 15.981 1.00 93.00 104 ARG A N 1
ATOM 774 C CA . ARG A 1 104 ? 2.245 3.925 16.989 1.00 93.00 104 ARG A CA 1
ATOM 775 C C . ARG A 1 104 ? 3.358 3.021 16.461 1.00 93.00 104 ARG A C 1
ATOM 777 O O . ARG A 1 104 ? 4.518 3.229 16.804 1.00 93.00 104 ARG A O 1
ATOM 784 N N . PHE A 1 105 ? 3.022 2.048 15.617 1.00 92.38 105 PHE A N 1
ATOM 785 C CA . PHE A 1 105 ? 3.984 1.111 15.030 1.00 92.38 105 PHE A CA 1
ATOM 786 C C . PHE A 1 105 ? 4.360 1.432 13.579 1.00 92.38 105 PHE A C 1
ATOM 788 O O . PHE A 1 105 ? 5.016 0.624 12.921 1.00 92.38 105 PHE A O 1
ATOM 795 N N . GLN A 1 106 ? 3.986 2.611 13.079 1.00 91.56 106 GLN A N 1
ATOM 796 C CA . GLN A 1 106 ? 4.224 3.010 11.694 1.00 91.56 106 GLN A CA 1
ATOM 797 C C . GLN A 1 106 ? 5.715 2.971 11.370 1.00 91.56 106 GLN A C 1
ATOM 799 O O . GLN A 1 106 ? 6.103 2.415 10.350 1.00 91.56 106 GLN A O 1
ATOM 804 N N . HIS A 1 107 ? 6.546 3.417 12.311 1.00 91.88 107 HIS A N 1
ATOM 805 C CA . HIS A 1 107 ? 8.002 3.420 12.206 1.00 91.88 107 HIS A CA 1
ATOM 806 C C . HIS A 1 107 ? 8.637 2.042 11.912 1.00 91.88 107 HIS A C 1
ATOM 808 O O . HIS A 1 107 ? 9.769 1.980 11.436 1.00 91.88 107 HIS A O 1
ATOM 814 N N . LEU A 1 108 ? 7.929 0.937 12.178 1.00 92.19 108 LEU A N 1
ATOM 815 C CA . LEU A 1 108 ? 8.394 -0.424 11.883 1.00 92.19 108 LEU A CA 1
ATOM 816 C C . LEU A 1 108 ? 8.089 -0.874 10.452 1.00 92.19 108 LEU A C 1
ATOM 818 O O . LEU A 1 108 ? 8.619 -1.887 10.009 1.00 92.19 108 LEU A O 1
ATOM 822 N N . THR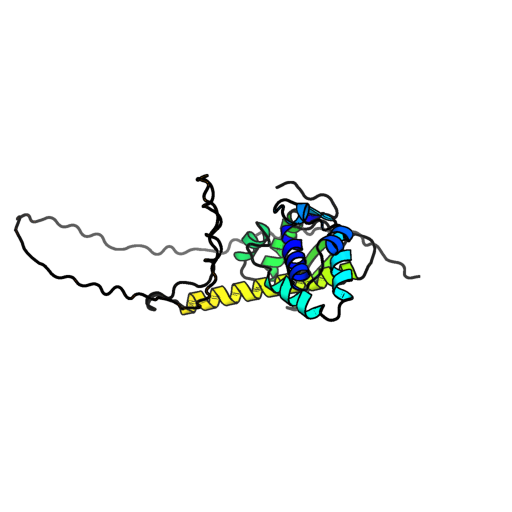 A 1 109 ? 7.186 -0.185 9.753 1.00 92.44 109 THR A N 1
ATOM 823 C CA . THR A 1 109 ? 6.632 -0.676 8.482 1.00 92.44 109 THR A CA 1
ATOM 824 C C . THR A 1 109 ? 6.599 0.369 7.369 1.00 92.44 109 THR A C 1
ATOM 826 O O . THR A 1 109 ? 6.590 0.002 6.194 1.00 92.44 109 THR A O 1
ATOM 829 N N . ASN A 1 110 ? 6.598 1.658 7.709 1.00 94.12 110 ASN A N 1
ATOM 830 C CA . ASN A 1 110 ? 6.583 2.765 6.767 1.00 94.12 110 ASN A CA 1
ATOM 831 C C . ASN A 1 110 ? 7.171 4.044 7.405 1.00 94.12 110 ASN A C 1
ATOM 833 O O . ASN A 1 110 ? 6.558 4.624 8.296 1.00 94.12 110 ASN A O 1
ATOM 837 N N . GLN A 1 111 ? 8.318 4.504 6.903 1.00 95.25 111 GLN A N 1
ATOM 838 C CA . GLN A 1 111 ? 9.000 5.755 7.278 1.00 95.25 111 GLN A CA 1
ATOM 839 C C . GLN A 1 111 ? 8.820 6.871 6.229 1.00 95.25 111 GLN A C 1
ATOM 841 O O . GLN A 1 111 ? 9.551 7.857 6.228 1.00 95.25 111 GLN A O 1
ATOM 846 N N . THR A 1 112 ? 7.861 6.721 5.310 1.00 94.75 112 THR A N 1
ATOM 847 C CA . THR A 1 112 ? 7.559 7.703 4.245 1.00 94.75 112 THR A CA 1
ATOM 848 C C . THR A 1 112 ? 6.384 8.614 4.563 1.00 94.75 112 THR A C 1
ATOM 850 O O . THR A 1 112 ? 6.140 9.590 3.852 1.00 94.75 112 THR A O 1
ATOM 853 N N . ALA A 1 113 ? 5.633 8.274 5.605 1.00 93.88 113 ALA A N 1
ATOM 854 C CA . ALA A 1 113 ? 4.433 8.983 5.984 1.00 93.88 113 ALA A CA 1
ATOM 855 C C . ALA A 1 113 ? 4.253 9.000 7.499 1.00 93.88 113 ALA A C 1
ATOM 857 O O . ALA A 1 113 ? 4.809 8.168 8.218 1.00 93.88 113 ALA A O 1
ATOM 858 N N . ARG A 1 114 ? 3.390 9.901 7.957 1.00 92.62 114 ARG A N 1
ATOM 859 C CA . ARG A 1 114 ? 2.810 9.940 9.291 1.00 92.62 114 ARG A CA 1
ATOM 860 C C . ARG A 1 114 ? 1.295 9.980 9.172 1.00 92.62 114 ARG A C 1
ATOM 862 O O . ARG A 1 114 ? 0.736 10.811 8.462 1.00 92.62 114 ARG A O 1
ATOM 869 N N . TYR A 1 115 ? 0.632 9.096 9.906 1.00 90.12 115 TYR A N 1
ATOM 870 C CA . TYR A 1 115 ? -0.826 9.055 9.977 1.00 90.12 115 TYR A CA 1
ATOM 871 C C . TYR A 1 115 ? -1.318 9.668 11.278 1.00 90.12 115 TYR A C 1
ATOM 873 O O . TYR A 1 115 ? -0.727 9.449 12.333 1.00 90.12 115 TYR A O 1
ATOM 881 N N . VAL A 1 116 ? -2.406 10.425 11.210 1.00 91.50 116 VAL A N 1
ATOM 882 C CA . VAL A 1 116 ? -3.107 10.975 12.369 1.00 91.50 116 VAL A CA 1
ATOM 883 C C . VAL A 1 116 ? -4.593 10.647 12.207 1.00 91.50 116 VAL A C 1
ATOM 885 O O . VAL A 1 116 ? -5.309 11.359 11.498 1.00 91.50 116 VAL A O 1
ATOM 888 N N . PRO A 1 117 ? -5.064 9.537 12.804 1.00 90.19 117 PRO A N 1
ATOM 889 C CA . PRO A 1 117 ? -6.487 9.247 12.866 1.00 90.19 117 PRO A CA 1
ATOM 890 C C . PRO A 1 117 ? -7.157 10.180 13.877 1.00 90.19 117 PRO A C 1
ATOM 892 O O . PRO A 1 117 ? -6.659 10.370 14.985 1.00 90.19 117 PRO A O 1
ATOM 895 N N . LEU A 1 118 ? -8.293 10.753 13.495 1.00 92.25 118 LEU A N 1
ATOM 896 C CA . LEU A 1 118 ? -9.110 11.636 14.323 1.00 92.25 118 LEU A CA 1
ATOM 897 C C . LEU A 1 118 ? -10.576 11.214 14.215 1.00 92.25 118 LEU A C 1
ATOM 899 O O . LEU A 1 118 ? -10.997 10.649 13.204 1.00 92.25 118 LEU A O 1
ATOM 903 N N . VAL A 1 119 ? -11.363 11.501 15.248 1.00 92.69 119 VAL A N 1
ATOM 904 C CA . VAL A 1 119 ? -12.825 11.401 15.187 1.00 92.69 119 VAL A CA 1
ATOM 905 C C . VAL A 1 119 ? -13.388 12.808 15.323 1.00 92.69 119 VAL A C 1
ATOM 907 O O . VAL A 1 119 ? -13.291 13.409 16.388 1.00 92.69 119 VAL A O 1
ATOM 910 N N . GLU A 1 120 ? -13.958 13.327 14.241 1.00 95.00 120 GLU A N 1
ATOM 911 C CA . GLU A 1 120 ? -14.555 14.663 14.165 1.00 95.00 120 GLU A CA 1
ATOM 912 C C . GLU A 1 120 ? -16.033 14.484 13.794 1.00 95.00 120 GLU A C 1
ATOM 914 O O . GLU A 1 120 ? -16.342 13.823 12.808 1.00 95.00 120 GLU A O 1
ATOM 919 N N . GLU A 1 121 ? -16.959 14.987 14.618 1.00 94.50 121 GLU A N 1
ATOM 920 C CA . GLU A 1 121 ? -18.415 14.909 14.361 1.00 94.50 121 GLU A CA 1
ATOM 921 C C . GLU A 1 121 ? -18.947 13.480 14.102 1.00 94.50 121 GLU A C 1
ATOM 923 O O . GLU A 1 121 ? -19.892 13.255 13.350 1.00 94.50 121 GLU A O 1
ATOM 928 N N . GLY A 1 122 ? -18.327 12.473 14.728 1.00 90.50 122 GLY A N 1
ATOM 929 C CA . GLY A 1 122 ? -18.678 11.061 14.529 1.00 90.50 122 GLY A CA 1
ATOM 930 C C . GLY A 1 122 ? -18.132 10.447 13.233 1.00 90.50 122 GLY A C 1
ATOM 931 O O . GLY A 1 122 ? -18.354 9.261 12.979 1.00 90.50 122 GLY A O 1
ATOM 932 N N . LEU A 1 123 ? -17.377 11.211 12.442 1.00 90.06 123 LEU A N 1
ATOM 933 C CA . LEU A 1 123 ? -16.658 10.747 11.264 1.00 90.06 123 LEU A CA 1
ATOM 934 C C . LEU A 1 123 ? -15.209 10.414 11.623 1.00 90.06 123 LEU A C 1
ATOM 936 O O . LEU A 1 123 ? -14.543 11.136 12.361 1.00 90.06 123 LEU A O 1
ATOM 940 N N . LEU A 1 124 ? -14.705 9.310 11.073 1.00 86.75 124 LEU A N 1
ATOM 941 C CA . LEU A 1 124 ? -13.279 9.004 11.110 1.00 86.75 124 LEU A CA 1
ATOM 942 C C . LEU A 1 124 ? -12.575 9.844 10.042 1.00 86.75 124 LEU A C 1
ATOM 944 O O . LEU A 1 124 ? -12.766 9.609 8.849 1.00 86.75 124 LEU A O 1
ATOM 948 N N . VAL A 1 125 ? -11.732 10.772 10.480 1.00 90.25 125 VAL A N 1
ATOM 949 C CA . VAL A 1 125 ? -10.873 11.589 9.624 1.00 90.25 125 VAL A CA 1
ATOM 950 C C . VAL A 1 125 ? -9.467 10.999 9.653 1.00 90.25 125 VAL A C 1
ATOM 952 O O . VAL A 1 125 ? -8.856 10.851 10.710 1.00 90.25 125 VAL A O 1
ATOM 955 N N . PHE A 1 126 ? -8.947 10.639 8.483 1.00 85.88 126 PHE A N 1
ATOM 956 C CA . PHE A 1 126 ? -7.589 10.129 8.329 1.00 85.88 126 PHE A CA 1
ATOM 957 C C . PHE A 1 126 ? -6.714 11.233 7.741 1.00 85.88 126 PHE A C 1
ATOM 959 O O . PHE A 1 126 ? -6.760 11.482 6.538 1.00 85.88 126 PHE A O 1
ATOM 966 N N . ARG A 1 127 ? -5.953 11.929 8.594 1.00 91.00 127 ARG A N 1
ATOM 967 C CA . ARG A 1 127 ? -4.978 12.920 8.129 1.00 91.00 127 ARG A CA 1
ATOM 968 C C . ARG A 1 127 ? -3.647 12.234 7.893 1.00 91.00 127 ARG A C 1
ATOM 970 O O . ARG A 1 127 ? -3.165 11.479 8.737 1.00 91.00 127 ARG A O 1
ATOM 977 N N . GLU A 1 128 ? -3.055 12.519 6.752 1.00 90.8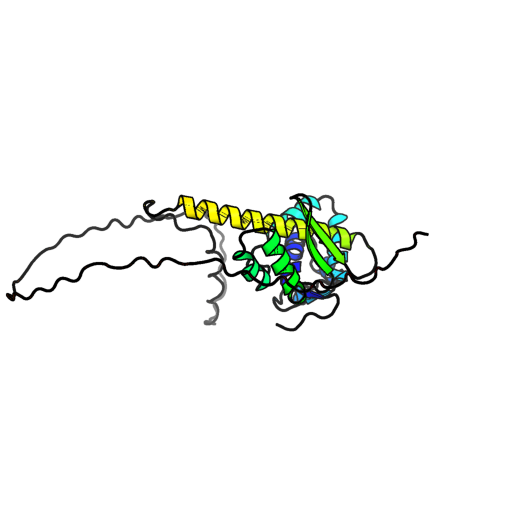8 128 GLU A N 1
ATOM 978 C CA . GLU A 1 128 ? -1.811 11.912 6.329 1.00 90.88 128 GLU A CA 1
ATOM 979 C C . GLU A 1 128 ? -0.829 12.993 5.910 1.00 90.88 128 GLU A C 1
ATOM 981 O O . GLU A 1 128 ? -1.153 13.887 5.133 1.00 90.88 128 GLU A O 1
ATOM 986 N N . GLU A 1 129 ? 0.380 12.886 6.439 1.00 92.50 129 GLU A N 1
ATOM 987 C CA . GLU A 1 129 ? 1.524 13.680 6.030 1.00 92.50 129 GLU A CA 1
ATOM 988 C C . GLU A 1 129 ? 2.512 12.729 5.364 1.00 92.50 129 GLU A C 1
ATOM 990 O O . GLU A 1 129 ? 2.882 11.716 5.956 1.00 92.50 129 GLU A O 1
ATOM 995 N N . ARG A 1 130 ? 2.921 13.016 4.129 1.00 91.06 130 ARG A N 1
ATOM 996 C CA . ARG A 1 130 ? 3.958 12.250 3.432 1.00 91.06 130 ARG A CA 1
ATOM 997 C C . ARG A 1 130 ? 5.160 13.133 3.161 1.00 91.06 130 ARG A C 1
ATOM 999 O O . ARG A 1 130 ? 5.001 14.308 2.841 1.00 91.06 130 ARG A O 1
ATOM 1006 N N . TRP A 1 131 ? 6.346 12.545 3.253 1.00 87.25 131 TRP A N 1
ATOM 1007 C CA . TRP A 1 131 ? 7.598 13.224 2.936 1.00 87.25 131 TRP A CA 1
ATOM 1008 C C . TRP A 1 131 ? 8.070 12.862 1.527 1.00 87.25 131 TRP A C 1
ATOM 1010 O O . TRP A 1 131 ? 7.829 11.754 1.040 1.00 87.25 131 TRP A O 1
ATOM 1020 N N . GLY A 1 132 ? 8.768 13.801 0.891 1.00 85.62 132 GLY A N 1
ATOM 1021 C CA . GLY A 1 132 ? 9.302 13.666 -0.463 1.00 85.62 132 GLY A CA 1
ATOM 1022 C C . GLY A 1 132 ? 8.759 14.720 -1.425 1.00 85.62 132 GLY A C 1
ATOM 1023 O O . GLY A 1 132 ? 7.967 15.583 -1.052 1.00 85.62 132 GLY A O 1
ATOM 1024 N N . GLU A 1 133 ? 9.220 14.652 -2.671 1.00 89.44 133 GLU A N 1
ATOM 1025 C CA . GLU A 1 133 ? 8.761 15.529 -3.747 1.00 89.44 133 GLU A CA 1
ATOM 1026 C C . GLU A 1 133 ? 7.287 15.246 -4.099 1.00 89.44 133 GLU A C 1
ATOM 1028 O O . GLU A 1 133 ? 6.935 14.078 -4.305 1.00 89.44 133 GLU A O 1
ATOM 1033 N N . PRO A 1 134 ? 6.421 16.277 -4.182 1.00 91.31 134 PRO A N 1
ATOM 1034 C CA . PRO A 1 134 ? 5.032 16.111 -4.592 1.00 91.31 134 PRO A CA 1
ATOM 1035 C C . PRO A 1 134 ? 4.912 15.437 -5.965 1.00 91.31 134 PRO A C 1
ATOM 1037 O O . PRO A 1 134 ? 5.414 15.941 -6.965 1.00 91.31 134 PRO A O 1
ATOM 1040 N N . ARG A 1 135 ? 4.209 14.303 -6.022 1.00 94.50 135 ARG A N 1
ATOM 1041 C CA . ARG A 1 135 ? 3.982 13.517 -7.240 1.00 94.50 135 ARG A CA 1
ATOM 1042 C C . ARG A 1 135 ? 2.699 12.687 -7.134 1.00 94.50 135 ARG A C 1
ATOM 1044 O O . ARG A 1 135 ? 2.303 12.354 -6.013 1.00 94.50 135 ARG A O 1
ATOM 1051 N N . PRO A 1 136 ? 2.058 12.305 -8.255 1.00 96.44 136 PRO A N 1
ATOM 1052 C CA . PRO A 1 136 ? 0.803 11.550 -8.230 1.00 96.44 136 PRO A CA 1
ATOM 1053 C C . PRO A 1 136 ? 0.875 10.250 -7.417 1.00 96.44 136 PRO A C 1
ATOM 1055 O O . PRO A 1 136 ? -0.074 9.908 -6.715 1.00 96.44 136 PRO A O 1
ATOM 1058 N N . GLY A 1 137 ? 2.016 9.556 -7.441 1.00 95.81 137 GLY A N 1
ATOM 1059 C CA . GLY A 1 137 ? 2.232 8.308 -6.709 1.00 95.81 137 GLY A CA 1
ATOM 1060 C C . GLY A 1 137 ? 2.029 8.424 -5.201 1.00 95.81 137 GLY A C 1
ATOM 1061 O O . GLY A 1 137 ? 1.587 7.461 -4.581 1.00 95.81 137 GLY A O 1
ATOM 1062 N N . LEU A 1 138 ? 2.274 9.601 -4.612 1.00 94.25 138 LEU A N 1
ATOM 1063 C CA . LEU A 1 138 ? 1.996 9.849 -3.195 1.00 94.25 138 LEU A CA 1
ATOM 1064 C C . LEU A 1 138 ? 0.504 9.686 -2.891 1.00 94.25 138 LEU A C 1
ATOM 1066 O O . LEU A 1 138 ? 0.146 8.941 -1.981 1.00 94.25 138 LEU A O 1
ATOM 1070 N N . LEU A 1 139 ? -0.350 10.340 -3.683 1.00 93.50 139 LEU A N 1
ATOM 1071 C CA . LEU A 1 139 ? -1.802 10.299 -3.514 1.00 93.50 139 LEU A CA 1
ATOM 1072 C C . LEU A 1 139 ? -2.356 8.893 -3.774 1.00 93.50 139 LEU A C 1
ATOM 1074 O O . LEU A 1 139 ? -3.168 8.394 -2.999 1.00 93.50 139 LEU A O 1
ATOM 1078 N N . LEU A 1 140 ? -1.857 8.214 -4.808 1.00 96.81 140 LEU A N 1
ATOM 1079 C CA . LEU A 1 140 ? -2.272 6.845 -5.126 1.00 96.81 140 LEU A CA 1
ATOM 1080 C C . LEU A 1 140 ? -1.958 5.871 -3.974 1.00 96.81 140 LEU A C 1
ATOM 1082 O O . LEU A 1 140 ? -2.791 5.041 -3.606 1.00 96.81 140 LEU A O 1
ATOM 1086 N N . VAL A 1 141 ? -0.774 5.982 -3.358 1.00 95.75 141 VAL A N 1
ATOM 1087 C CA . VAL A 1 141 ? -0.396 5.142 -2.207 1.00 95.75 141 VAL A CA 1
ATOM 1088 C C . VAL A 1 141 ? -1.192 5.517 -0.950 1.00 95.75 141 VAL A C 1
ATOM 1090 O O . VAL A 1 141 ? -1.526 4.635 -0.153 1.00 95.75 141 VAL A O 1
ATOM 1093 N N . SER A 1 142 ? -1.539 6.792 -0.770 1.00 92.88 142 SER A N 1
ATOM 1094 C CA . SER A 1 142 ? -2.448 7.260 0.284 1.00 92.88 142 SER A CA 1
ATOM 1095 C C . SER A 1 142 ? -3.828 6.606 0.187 1.00 92.88 142 SER A C 1
ATOM 1097 O O . SER A 1 142 ? -4.276 5.949 1.132 1.00 92.88 142 SER A O 1
ATOM 1099 N N . GLU A 1 143 ? -4.472 6.701 -0.977 1.00 93.69 143 GLU A N 1
ATOM 1100 C CA . GLU A 1 143 ? -5.785 6.096 -1.231 1.00 93.69 143 GLU A CA 1
ATOM 1101 C C . GLU A 1 143 ? -5.745 4.575 -1.048 1.00 93.69 143 GLU A C 1
ATOM 1103 O O . GLU A 1 143 ? -6.587 3.994 -0.354 1.00 93.69 143 GLU A O 1
ATOM 1108 N N . TYR A 1 144 ? -4.709 3.931 -1.587 1.00 95.88 144 TYR A N 1
ATOM 1109 C CA . TYR A 1 144 ? -4.465 2.506 -1.402 1.00 95.88 144 TYR A CA 1
ATOM 1110 C C . TYR A 1 144 ? -4.364 2.118 0.079 1.00 95.88 144 TYR A C 1
ATOM 1112 O O . TYR A 1 144 ? -4.995 1.153 0.516 1.00 95.88 144 TYR A O 1
ATOM 1120 N N . THR A 1 145 ? -3.625 2.890 0.879 1.00 92.19 145 THR A N 1
ATOM 1121 C CA . THR A 1 145 ? -3.453 2.631 2.316 1.00 92.19 145 THR A CA 1
ATOM 1122 C C . THR A 1 145 ? -4.796 2.689 3.051 1.00 92.19 145 THR A C 1
ATOM 1124 O O . THR A 1 145 ? -5.094 1.815 3.874 1.00 92.19 145 THR A O 1
ATOM 1127 N N . ALA A 1 146 ? -5.650 3.661 2.719 1.00 90.00 146 ALA A N 1
ATOM 1128 C CA . ALA A 1 146 ? -6.996 3.751 3.279 1.00 90.00 146 ALA A CA 1
ATOM 1129 C C . ALA A 1 146 ? -7.859 2.530 2.902 1.00 90.00 146 ALA A C 1
ATOM 1131 O O . ALA A 1 146 ? -8.546 1.960 3.760 1.00 90.00 146 ALA A O 1
ATOM 1132 N N . LEU A 1 147 ? -7.784 2.065 1.650 1.00 93.56 147 LEU A N 1
ATOM 1133 C CA . LEU A 1 147 ? -8.507 0.872 1.197 1.00 93.56 147 LEU A CA 1
ATOM 1134 C C . LEU A 1 147 ? -8.033 -0.403 1.911 1.00 93.56 147 LEU A C 1
ATOM 1136 O O . LEU A 1 147 ? -8.869 -1.216 2.320 1.00 93.56 147 LEU A O 1
ATOM 1140 N N . VAL A 1 148 ? -6.725 -0.559 2.144 1.00 92.81 148 VAL A N 1
ATOM 1141 C CA . VAL A 1 148 ? -6.169 -1.672 2.935 1.00 92.81 148 VAL A CA 1
ATOM 1142 C C . VAL A 1 148 ? -6.746 -1.679 4.353 1.00 92.81 148 VAL A C 1
ATOM 1144 O O . VAL A 1 148 ? -7.217 -2.720 4.827 1.00 92.81 148 VAL A O 1
ATOM 1147 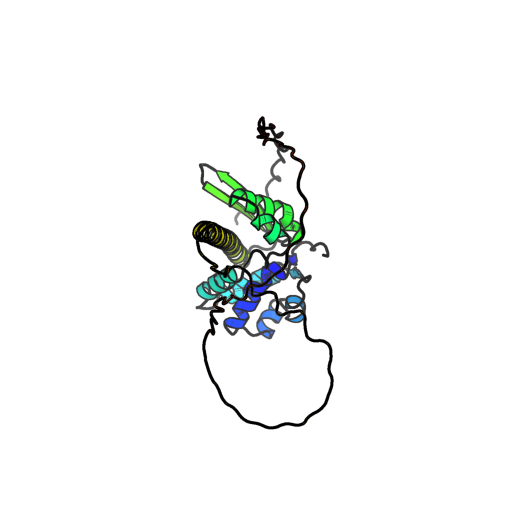N N . ALA A 1 149 ? -6.792 -0.525 5.026 1.00 88.81 149 ALA A N 1
ATOM 1148 C CA . ALA A 1 149 ? -7.360 -0.420 6.370 1.00 88.81 149 ALA A CA 1
ATOM 114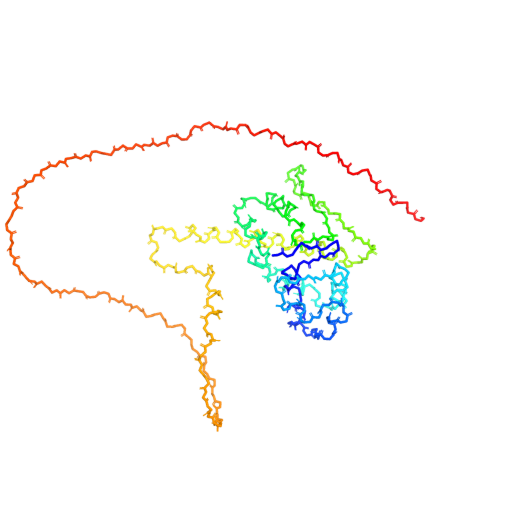9 C C . ALA A 1 149 ? -8.847 -0.835 6.407 1.00 88.81 149 ALA A C 1
ATOM 1151 O O . ALA A 1 149 ? -9.272 -1.606 7.279 1.00 88.81 149 ALA A O 1
ATOM 1152 N N . LEU A 1 150 ? -9.637 -0.394 5.421 1.00 89.62 150 LEU A N 1
ATOM 1153 C CA . LEU A 1 150 ? -11.046 -0.775 5.285 1.00 89.62 150 LEU A CA 1
ATOM 1154 C C . LEU A 1 150 ? -11.222 -2.278 5.020 1.00 89.62 150 LEU A C 1
ATOM 1156 O O . LEU A 1 150 ? -12.093 -2.916 5.626 1.00 89.62 150 LEU A O 1
ATOM 1160 N N . GLN A 1 151 ? -10.392 -2.871 4.163 1.00 92.25 151 GLN A N 1
ATOM 1161 C CA . GLN A 1 151 ? -10.450 -4.298 3.845 1.00 92.25 151 GLN A CA 1
ATOM 1162 C C . GLN A 1 151 ? -10.121 -5.182 5.054 1.00 92.25 151 GLN A C 1
ATOM 1164 O O . GLN A 1 151 ? -10.800 -6.184 5.315 1.00 92.25 151 GLN A O 1
ATOM 1169 N N . LEU A 1 152 ? -9.119 -4.807 5.848 1.00 88.25 152 LEU A N 1
ATOM 1170 C CA . LEU A 1 152 ? -8.752 -5.547 7.056 1.00 88.25 152 LEU A CA 1
ATOM 1171 C C . LEU A 1 152 ? -9.865 -5.500 8.109 1.00 88.25 152 LEU A C 1
ATOM 1173 O O . LEU A 1 152 ? -10.186 -6.525 8.725 1.00 88.25 152 LEU A O 1
ATOM 1177 N N . ARG A 1 153 ? -10.535 -4.349 8.252 1.00 86.62 153 ARG A N 1
ATOM 1178 C CA . ARG A 1 153 ? -11.732 -4.218 9.095 1.00 86.62 153 ARG A CA 1
ATOM 1179 C C . ARG A 1 153 ? -12.841 -5.166 8.639 1.00 86.62 153 ARG A C 1
ATOM 1181 O O . ARG A 1 153 ? -13.369 -5.924 9.458 1.00 86.62 153 ARG A O 1
ATOM 1188 N N . ARG A 1 154 ? -13.168 -5.166 7.340 1.00 89.12 154 ARG A N 1
ATOM 1189 C CA . ARG A 1 154 ? -14.188 -6.059 6.756 1.00 89.12 154 ARG A CA 1
ATOM 1190 C C . ARG A 1 154 ? -13.849 -7.530 7.007 1.00 89.12 154 ARG A C 1
ATOM 1192 O O . ARG A 1 154 ? -14.703 -8.297 7.456 1.00 89.12 154 ARG A O 1
ATOM 1199 N N . SER A 1 155 ? -12.592 -7.917 6.797 1.00 86.69 155 SER A N 1
ATOM 1200 C CA . SER A 1 155 ? -12.103 -9.285 7.019 1.00 86.69 155 SER A CA 1
ATOM 1201 C C . SER A 1 155 ? -12.274 -9.745 8.471 1.00 86.69 155 SER A C 1
ATOM 1203 O O . SER A 1 155 ? -12.699 -10.877 8.732 1.00 86.69 155 SER A O 1
ATOM 1205 N N . ARG A 1 156 ? -12.017 -8.857 9.438 1.00 85.75 156 ARG A N 1
ATOM 1206 C CA . ARG A 1 156 ? -12.242 -9.135 10.862 1.00 85.75 156 ARG A CA 1
ATOM 1207 C C . ARG A 1 156 ? -13.720 -9.301 11.199 1.00 85.75 156 ARG A C 1
ATOM 1209 O O . ARG A 1 156 ? -14.070 -10.242 11.912 1.00 85.75 156 ARG A O 1
ATOM 1216 N N . GLN A 1 157 ? -14.573 -8.403 10.708 1.00 87.25 157 GLN A N 1
ATOM 1217 C CA . GLN A 1 157 ? -16.015 -8.455 10.958 1.00 87.25 157 GLN A CA 1
ATOM 1218 C C . GLN A 1 157 ? -16.608 -9.776 10.458 1.00 87.25 157 GLN A C 1
ATOM 1220 O O . GLN A 1 157 ? -17.289 -10.462 11.218 1.00 87.25 157 GLN A O 1
ATOM 1225 N N . ARG A 1 158 ? -16.239 -10.209 9.243 1.00 87.25 158 ARG A N 1
ATOM 1226 C CA . ARG A 1 158 ? -16.648 -11.516 8.700 1.00 87.25 158 ARG A CA 1
ATOM 1227 C C . ARG A 1 158 ? -16.221 -12.680 9.601 1.00 87.25 158 ARG A C 1
ATOM 1229 O O . ARG A 1 158 ? -17.031 -13.559 9.890 1.00 87.25 158 ARG A O 1
ATOM 1236 N N . CYS A 1 159 ? -14.981 -12.673 10.099 1.00 82.12 159 CYS A N 1
ATOM 1237 C CA . CYS A 1 159 ? -14.497 -13.714 11.013 1.00 82.12 159 CYS A CA 1
ATOM 1238 C C . CYS A 1 159 ? -15.259 -13.743 12.349 1.00 82.12 159 CYS A C 1
ATOM 1240 O O . CYS A 1 159 ? -15.466 -14.823 12.904 1.00 82.12 159 CYS A O 1
ATOM 1242 N N . ARG A 1 160 ? -15.668 -12.581 12.879 1.00 82.31 160 ARG A N 1
ATOM 1243 C CA . ARG A 1 160 ? -16.483 -12.506 14.101 1.00 82.31 160 ARG A CA 1
ATOM 1244 C C . ARG A 1 160 ? -17.864 -13.101 13.865 1.00 82.31 160 ARG A C 1
ATOM 1246 O O . ARG A 1 160 ? -18.240 -14.013 14.593 1.00 82.31 160 ARG A O 1
ATOM 1253 N N . SER A 1 161 ? -18.565 -12.672 12.818 1.00 80.00 161 SER A N 1
ATOM 1254 C CA . SER A 1 161 ? -19.908 -13.174 12.499 1.00 80.00 161 SER A CA 1
ATOM 1255 C C . SER A 1 161 ? -19.934 -14.693 12.279 1.00 80.00 161 SER A C 1
ATOM 1257 O O . SER A 1 161 ? -20.841 -15.370 12.754 1.00 80.00 161 SER A O 1
ATOM 1259 N N . GLN A 1 162 ? -18.899 -15.262 11.649 1.00 77.62 162 GLN A N 1
ATOM 1260 C CA . GLN A 1 162 ? -18.794 -16.716 11.456 1.00 77.62 162 GLN A CA 1
ATOM 1261 C C . GLN A 1 162 ? -18.578 -17.503 12.759 1.00 77.62 162 GLN A C 1
ATOM 1263 O O . GLN A 1 162 ? -19.064 -18.628 12.874 1.00 77.62 162 GLN A O 1
ATOM 1268 N N . ARG A 1 163 ? -17.870 -16.939 13.751 1.00 73.81 163 ARG A N 1
ATOM 1269 C CA . ARG A 1 163 ? -17.693 -17.593 15.061 1.00 73.81 163 ARG A CA 1
ATOM 1270 C C . ARG A 1 163 ? -19.014 -17.720 15.810 1.00 73.81 163 ARG A C 1
ATOM 1272 O O . ARG A 1 163 ? -19.263 -18.769 16.392 1.00 73.81 163 ARG A O 1
ATOM 1279 N N . TRP A 1 164 ? -19.857 -16.691 15.748 1.00 66.25 164 TRP A N 1
ATOM 1280 C CA . TRP A 1 164 ? -21.190 -16.718 16.355 1.00 66.25 164 TRP A CA 1
ATOM 1281 C C . TRP A 1 164 ? -22.115 -17.731 15.673 1.00 66.25 164 TRP A C 1
ATOM 1283 O O . TRP A 1 164 ? -22.858 -18.430 16.353 1.00 66.25 164 TRP A O 1
ATOM 1293 N N . ALA A 1 165 ? -22.006 -17.895 14.351 1.00 69.62 165 ALA A N 1
ATOM 1294 C CA . ALA A 1 165 ? -22.776 -18.898 13.613 1.00 69.62 165 ALA A CA 1
ATOM 1295 C C . ALA A 1 165 ? -22.393 -20.356 13.956 1.00 69.62 165 ALA A C 1
ATOM 1297 O O . ALA A 1 165 ? -23.184 -21.268 13.737 1.00 69.62 165 ALA A O 1
ATOM 1298 N N . CYS A 1 166 ? -21.198 -20.594 14.512 1.00 60.41 166 CYS A N 1
ATOM 1299 C CA . CYS A 1 166 ? -20.709 -21.927 14.891 1.00 60.41 166 CYS A CA 1
ATOM 1300 C C . CYS A 1 166 ? -20.840 -22.218 16.399 1.00 60.41 166 CYS A C 1
ATOM 1302 O O . CYS A 1 166 ? -20.048 -22.988 16.946 1.00 60.41 166 CYS A O 1
ATOM 1304 N N . ALA A 1 167 ? -21.801 -21.584 17.079 1.00 55.81 167 ALA A N 1
ATOM 1305 C CA . ALA A 1 167 ? -22.018 -21.725 18.516 1.00 55.81 167 ALA A CA 1
ATOM 1306 C C . ALA A 1 167 ? -22.189 -23.198 18.977 1.00 55.81 167 ALA A C 1
ATOM 1308 O O . ALA A 1 167 ? -22.543 -24.076 18.176 1.00 55.81 167 ALA A O 1
ATOM 1309 N N . PRO A 1 168 ? -21.924 -23.495 20.267 1.00 54.72 168 PRO A N 1
ATOM 1310 C CA . PRO A 1 168 ? -21.827 -24.857 20.792 1.00 54.72 168 PRO A CA 1
ATOM 1311 C C . PRO A 1 168 ? -23.160 -25.604 20.642 1.00 54.72 168 PRO A C 1
ATOM 1313 O O . PRO A 1 168 ? -24.113 -25.361 21.372 1.00 54.72 168 PRO A O 1
ATOM 1316 N N . GLY A 1 169 ? -23.227 -26.498 19.656 1.00 64.81 169 GLY A N 1
ATOM 1317 C CA . GLY A 1 169 ? -24.433 -27.249 19.285 1.00 64.81 169 GLY A CA 1
ATOM 1318 C C . GLY A 1 169 ? -24.430 -27.659 17.810 1.00 64.81 169 GLY A C 1
ATOM 1319 O O . GLY A 1 169 ? -24.889 -28.748 17.461 1.00 64.81 169 GLY A O 1
ATOM 1320 N N . ALA A 1 170 ? -23.797 -26.856 16.950 1.00 56.72 170 ALA A N 1
ATOM 1321 C CA . ALA A 1 170 ? -23.518 -27.234 15.570 1.00 56.72 170 ALA A CA 1
ATOM 1322 C C . ALA A 1 170 ? -22.365 -28.253 15.534 1.00 56.72 170 ALA A C 1
ATOM 1324 O O . ALA A 1 170 ? -21.206 -27.942 15.820 1.00 56.72 170 ALA A O 1
ATOM 1325 N N . ARG A 1 171 ? -22.670 -29.513 15.208 1.00 55.84 171 ARG A N 1
ATOM 1326 C CA . ARG A 1 171 ? -21.658 -30.567 15.055 1.00 55.84 171 ARG A CA 1
ATOM 1327 C C . ARG A 1 171 ? -20.670 -30.177 13.944 1.00 55.84 171 ARG A C 1
ATOM 1329 O O . ARG A 1 171 ? -20.979 -30.312 12.771 1.00 55.84 171 ARG A O 1
ATOM 1336 N N . ARG A 1 172 ? -19.459 -29.769 14.343 1.00 50.34 172 ARG A N 1
ATOM 1337 C CA . ARG A 1 172 ? -18.213 -29.745 13.547 1.00 50.34 172 ARG A CA 1
ATOM 1338 C C . ARG A 1 172 ? -18.315 -29.092 12.159 1.00 50.34 172 ARG A C 1
ATOM 1340 O O . ARG A 1 172 ? -18.045 -29.742 11.153 1.00 50.34 172 ARG A O 1
ATOM 1347 N N . CYS A 1 173 ? -18.534 -27.784 12.106 1.00 45.78 173 CYS A N 1
ATOM 1348 C CA . CYS A 1 173 ? -18.026 -27.004 10.976 1.00 45.78 173 CYS A CA 1
ATOM 1349 C C . CYS A 1 173 ? -16.561 -26.659 11.271 1.00 45.78 173 CYS A C 1
ATOM 1351 O O . CYS A 1 173 ? -16.263 -25.894 12.187 1.00 45.78 173 CYS A O 1
ATOM 1353 N N . ALA A 1 174 ? -15.623 -27.282 10.554 1.00 50.78 174 ALA A N 1
ATOM 1354 C CA . ALA A 1 174 ? -14.225 -26.872 10.618 1.00 50.78 174 ALA A CA 1
ATOM 1355 C C . ALA A 1 174 ? -14.115 -25.420 10.109 1.00 50.78 174 ALA A C 1
ATOM 1357 O O . ALA A 1 174 ? -14.680 -25.117 9.057 1.00 50.78 174 ALA A O 1
ATOM 1358 N N . PRO A 1 175 ? -13.416 -24.514 10.815 1.00 51.16 175 PRO A N 1
ATOM 1359 C CA . PRO A 1 175 ? -13.317 -23.132 10.374 1.00 51.16 175 PRO A CA 1
ATOM 1360 C C . PRO A 1 175 ? -12.524 -23.040 9.056 1.00 51.16 175 PRO A C 1
ATOM 1362 O O . PRO A 1 175 ? -11.409 -23.568 8.991 1.00 51.16 175 PRO A O 1
ATOM 1365 N N . PRO A 1 176 ? -13.025 -22.327 8.027 1.00 52.50 176 PRO A N 1
ATOM 1366 C CA . PRO A 1 176 ? -12.228 -21.976 6.849 1.00 52.50 176 PRO A CA 1
ATOM 1367 C C . PRO A 1 176 ? -11.193 -20.874 7.147 1.00 52.50 176 PRO A C 1
ATOM 1369 O O . PRO A 1 176 ? -10.296 -20.625 6.341 1.00 52.50 176 PRO A O 1
ATOM 1372 N N . CYS A 1 177 ? -11.252 -20.227 8.315 1.00 49.31 177 CYS A N 1
ATOM 1373 C CA . CYS A 1 177 ? -10.315 -19.177 8.694 1.00 49.31 177 CYS A CA 1
ATOM 1374 C C . CYS A 1 177 ? -8.967 -19.753 9.179 1.00 49.31 177 CYS A C 1
ATOM 1376 O O . CYS A 1 177 ? -8.730 -19.935 10.370 1.00 49.31 177 CYS A O 1
ATOM 1378 N N . GLY A 1 178 ? -8.053 -20.012 8.233 1.00 48.62 178 GLY A N 1
ATOM 1379 C CA . GLY A 1 178 ? -6.606 -19.992 8.510 1.00 48.62 178 GLY A CA 1
ATOM 1380 C C . GLY A 1 178 ? -5.793 -21.269 8.271 1.00 48.62 178 GLY A C 1
ATOM 1381 O O . GLY A 1 178 ? -4.692 -21.378 8.801 1.00 48.62 178 GLY A O 1
ATOM 1382 N N . ARG A 1 179 ? -6.260 -22.239 7.471 1.00 46.12 179 ARG A N 1
ATOM 1383 C CA . ARG A 1 179 ? -5.491 -23.475 7.189 1.00 46.12 179 ARG A CA 1
ATOM 1384 C C . ARG A 1 179 ? -4.580 -23.439 5.949 1.00 46.12 179 ARG A C 1
ATOM 1386 O O . ARG A 1 179 ? -4.181 -24.501 5.488 1.00 46.12 179 ARG A O 1
ATOM 1393 N N . ARG A 1 180 ? -4.210 -22.265 5.419 1.00 45.94 180 ARG A N 1
ATOM 1394 C CA . ARG A 1 180 ? -3.246 -22.172 4.294 1.00 45.94 180 ARG A CA 1
ATOM 1395 C C . ARG A 1 180 ? -1.765 -22.054 4.701 1.00 45.94 180 ARG A C 1
ATOM 1397 O O . ARG A 1 180 ? -0.917 -22.102 3.826 1.00 45.94 180 ARG A O 1
ATOM 1404 N N . SER A 1 181 ? -1.421 -22.015 5.992 1.00 40.09 181 SER A N 1
ATOM 1405 C CA . SER A 1 181 ? -0.026 -21.785 6.438 1.00 40.09 181 SER A CA 1
ATOM 1406 C C . SER A 1 181 ? 0.707 -23.010 7.017 1.00 40.09 181 SER A C 1
ATOM 1408 O O . SER A 1 181 ? 1.686 -22.847 7.733 1.00 40.09 181 SER A O 1
ATOM 1410 N N . ARG A 1 182 ? 0.275 -24.252 6.738 1.00 38.22 182 ARG A N 1
ATOM 1411 C CA . ARG A 1 182 ? 0.992 -25.480 7.177 1.00 38.22 182 ARG A CA 1
ATOM 1412 C C . ARG A 1 182 ? 1.712 -26.243 6.055 1.00 38.22 182 ARG A C 1
ATOM 1414 O O . ARG A 1 182 ? 1.971 -27.430 6.210 1.00 38.22 182 ARG A O 1
ATOM 1421 N N . ALA A 1 183 ? 2.061 -25.580 4.954 1.00 36.81 183 ALA A N 1
ATOM 1422 C CA . ALA A 1 183 ? 2.803 -26.197 3.848 1.00 36.81 183 ALA A CA 1
ATOM 1423 C C . ALA A 1 183 ? 4.248 -25.678 3.688 1.00 36.81 183 ALA A C 1
ATOM 1425 O O . ALA A 1 183 ? 4.804 -25.799 2.605 1.00 36.81 183 ALA A O 1
ATOM 1426 N N . PHE A 1 184 ? 4.874 -25.131 4.741 1.00 36.31 184 PHE A N 1
ATOM 1427 C CA . PHE A 1 184 ? 6.264 -24.637 4.672 1.00 36.31 184 PHE A CA 1
ATOM 1428 C C . PHE A 1 184 ? 7.260 -25.338 5.618 1.00 36.31 184 PHE A C 1
ATOM 1430 O O . PHE A 1 184 ? 8.370 -24.869 5.814 1.00 36.31 184 PHE A O 1
ATOM 1437 N N . CYS A 1 185 ? 6.913 -26.505 6.171 1.00 31.45 185 CYS A N 1
ATOM 1438 C CA . CYS A 1 185 ? 7.868 -27.340 6.914 1.00 31.45 185 CYS A CA 1
ATOM 1439 C C . CYS A 1 185 ? 7.754 -28.803 6.481 1.00 31.45 185 CYS A C 1
ATOM 1441 O O . CYS A 1 185 ? 7.104 -29.594 7.165 1.00 31.45 185 CYS A O 1
ATOM 1443 N N . ARG A 1 186 ? 8.355 -29.146 5.333 1.00 35.88 186 ARG A N 1
ATOM 1444 C CA . ARG A 1 186 ? 8.907 -30.480 5.006 1.00 35.88 186 ARG A CA 1
ATOM 1445 C C . ARG A 1 186 ? 9.497 -30.478 3.592 1.00 35.88 186 ARG A C 1
ATOM 1447 O O . ARG A 1 186 ? 8.879 -30.992 2.670 1.00 35.88 186 ARG A O 1
ATOM 1454 N N . HIS A 1 187 ? 10.706 -29.951 3.428 1.00 29.67 187 HIS A N 1
ATOM 1455 C CA . HIS A 1 187 ? 11.594 -30.393 2.347 1.00 29.67 187 HIS A CA 1
ATOM 1456 C C . HIS A 1 187 ? 13.056 -30.164 2.728 1.00 29.67 187 HIS A C 1
ATOM 1458 O O . HIS A 1 187 ? 13.711 -29.241 2.272 1.00 29.67 187 HIS A O 1
ATOM 1464 N N . LEU A 1 188 ? 13.553 -31.045 3.594 1.00 34.28 188 LEU A N 1
ATOM 1465 C CA . LEU A 1 188 ? 14.942 -31.485 3.583 1.00 34.28 188 LEU A CA 1
ATOM 1466 C C . LEU A 1 188 ? 14.920 -33.010 3.754 1.00 34.28 188 LEU A C 1
ATOM 1468 O O . LEU A 1 188 ? 14.084 -33.535 4.491 1.00 34.28 188 LEU A O 1
ATOM 1472 N N . SER A 1 189 ? 15.833 -33.674 3.040 1.00 33.28 189 SER A N 1
ATOM 1473 C CA . SER A 1 189 ? 16.101 -35.123 2.996 1.00 33.28 189 SER A CA 1
ATOM 1474 C C . SER A 1 189 ? 15.318 -35.948 1.960 1.00 33.28 189 SER A C 1
ATOM 1476 O O . SER A 1 189 ? 14.341 -36.615 2.287 1.00 33.28 189 SER A O 1
ATOM 1478 N N . ARG A 1 190 ? 15.842 -36.028 0.728 1.00 32.28 190 ARG A N 1
ATOM 1479 C CA . ARG A 1 190 ? 16.574 -37.219 0.234 1.00 32.28 190 ARG A CA 1
ATOM 1480 C C . ARG A 1 190 ? 16.975 -37.052 -1.235 1.00 32.28 190 ARG A C 1
ATOM 1482 O O . ARG A 1 190 ? 16.132 -36.987 -2.120 1.00 32.28 190 ARG A O 1
ATOM 1489 N N . SER A 1 191 ? 18.281 -37.033 -1.457 1.00 37.12 191 SER A N 1
ATOM 1490 C CA . SER A 1 191 ? 18.937 -37.192 -2.751 1.00 37.12 191 SER A CA 1
ATOM 1491 C C . SER A 1 191 ? 18.831 -38.651 -3.210 1.00 37.12 191 SER A C 1
ATOM 1493 O O . SER A 1 191 ? 19.094 -39.562 -2.425 1.00 37.12 191 SER A O 1
ATOM 1495 N N . GLY A 1 192 ? 18.489 -38.870 -4.477 1.00 41.22 192 GLY A N 1
ATOM 1496 C CA . GLY A 1 192 ? 18.589 -40.159 -5.162 1.00 41.22 192 GLY A CA 1
ATOM 1497 C C . GLY A 1 192 ? 18.250 -39.984 -6.648 1.00 41.22 192 GLY A C 1
ATOM 1498 O O . GLY A 1 192 ? 17.226 -39.366 -6.938 1.00 41.22 192 GLY A O 1
ATOM 1499 N N . PRO A 1 193 ? 19.086 -40.453 -7.594 1.00 45.00 193 PRO A N 1
ATOM 1500 C CA . PRO A 1 193 ? 18.885 -40.192 -9.013 1.00 45.00 193 PRO A CA 1
ATOM 1501 C C . PRO A 1 193 ? 17.968 -41.251 -9.633 1.00 45.00 193 PRO A C 1
ATOM 1503 O O . PRO A 1 193 ? 18.180 -42.444 -9.441 1.00 45.00 193 PRO A O 1
ATOM 1506 N N . THR A 1 194 ? 16.977 -40.833 -10.418 1.00 39.03 194 THR A N 1
ATOM 1507 C CA . THR A 1 194 ? 16.347 -41.685 -11.441 1.00 39.03 194 THR A CA 1
ATOM 1508 C C . THR A 1 194 ? 15.911 -40.835 -12.635 1.00 39.03 194 THR A C 1
ATOM 1510 O O . THR A 1 194 ? 15.318 -39.769 -12.490 1.00 39.03 194 THR A O 1
ATOM 1513 N N . THR A 1 195 ? 16.296 -41.309 -13.815 1.00 50.53 195 THR A N 1
ATOM 1514 C CA . THR A 1 195 ? 16.061 -40.780 -15.165 1.00 50.53 195 THR A CA 1
ATOM 1515 C C . THR A 1 195 ? 14.604 -40.970 -15.634 1.00 50.53 195 THR A C 1
ATOM 1517 O O . THR A 1 195 ? 13.820 -41.631 -14.950 1.00 50.53 195 THR A O 1
ATOM 1520 N N . PRO A 1 196 ? 14.189 -40.350 -16.763 1.00 46.81 196 PRO A N 1
ATOM 1521 C CA . PRO A 1 196 ? 12.824 -39.871 -16.935 1.00 46.81 196 PRO A CA 1
ATOM 1522 C C . PRO A 1 196 ? 11.904 -40.886 -17.617 1.00 46.81 196 PRO A C 1
ATOM 1524 O O . PRO A 1 196 ? 12.303 -41.613 -18.527 1.00 46.81 196 PRO A O 1
ATOM 1527 N N . ARG A 1 197 ? 10.618 -40.835 -17.259 1.00 35.72 197 ARG A N 1
ATOM 1528 C CA . ARG A 1 197 ? 9.541 -41.294 -18.135 1.00 35.72 197 ARG A CA 1
ATOM 1529 C C . ARG A 1 197 ? 8.388 -40.299 -18.125 1.00 35.72 197 ARG A C 1
ATOM 1531 O O . ARG A 1 197 ? 7.857 -39.931 -17.082 1.00 35.72 197 ARG A O 1
ATOM 1538 N N . SER A 1 198 ? 8.069 -39.858 -19.330 1.00 37.22 198 SER A N 1
ATOM 1539 C CA . SER A 1 198 ? 6.924 -39.060 -19.727 1.00 37.22 198 SER A CA 1
ATOM 1540 C C . SER A 1 198 ? 5.622 -39.841 -19.563 1.00 37.22 198 SER A C 1
ATOM 1542 O O . SER A 1 198 ? 5.556 -41.000 -19.956 1.00 37.22 198 SER A O 1
ATOM 1544 N N . SER A 1 199 ? 4.582 -39.179 -19.049 1.00 37.50 199 SER A N 1
ATOM 1545 C CA . SER A 1 199 ? 3.247 -39.144 -19.669 1.00 37.50 199 SER A CA 1
ATOM 1546 C C . SER A 1 199 ? 2.247 -38.399 -18.782 1.00 37.50 199 SER A C 1
ATOM 1548 O O . SER A 1 199 ? 2.112 -38.656 -17.589 1.00 37.50 199 SER A O 1
ATOM 1550 N N . SER A 1 200 ? 1.546 -37.481 -19.432 1.00 36.53 200 SER A N 1
ATOM 1551 C CA . SER A 1 200 ? 0.367 -36.732 -19.014 1.00 36.53 200 SER A CA 1
ATOM 1552 C C . SER A 1 200 ? -0.792 -37.602 -18.522 1.00 36.53 200 SER A C 1
ATOM 1554 O O . SER A 1 200 ? -1.142 -38.565 -19.201 1.00 36.53 200 SER A O 1
ATOM 1556 N N . THR A 1 201 ? -1.508 -37.172 -17.477 1.00 33.47 201 THR A N 1
ATOM 1557 C CA . THR A 1 201 ? -2.987 -37.130 -17.495 1.00 33.47 201 THR A CA 1
ATOM 1558 C C . THR A 1 201 ? -3.536 -36.260 -16.363 1.00 33.47 201 THR A C 1
ATOM 1560 O O . THR A 1 201 ? -3.133 -36.372 -15.208 1.00 33.47 201 THR A O 1
ATOM 1563 N N . SER A 1 202 ? -4.472 -35.383 -16.721 1.00 34.75 202 SER A N 1
ATOM 1564 C CA . SER A 1 202 ? -5.311 -34.600 -15.819 1.00 34.75 202 SER A CA 1
ATOM 1565 C C . SER A 1 202 ? -6.379 -35.473 -15.165 1.00 34.75 202 SER A C 1
ATOM 1567 O O . SER A 1 202 ? -7.045 -36.214 -15.885 1.00 34.75 202 SER A O 1
ATOM 1569 N N . VAL A 1 203 ? -6.655 -35.282 -13.872 1.00 31.33 203 VAL A N 1
ATOM 1570 C CA . VAL A 1 203 ? -7.983 -35.549 -13.293 1.00 31.33 203 VAL A CA 1
ATOM 1571 C C . VAL A 1 203 ? -8.268 -34.541 -12.174 1.00 31.33 203 VAL A C 1
ATOM 1573 O O . VAL A 1 203 ? -7.567 -34.490 -11.165 1.00 31.33 203 VAL A O 1
ATOM 1576 N N . CYS A 1 204 ? -9.333 -33.758 -12.360 1.00 30.05 204 CYS A N 1
ATOM 1577 C CA . CYS A 1 204 ? -10.066 -33.083 -11.293 1.00 30.05 204 CYS A CA 1
ATOM 1578 C C . CYS A 1 204 ? -10.944 -34.095 -10.548 1.00 30.05 204 CYS A C 1
ATOM 1580 O O . CYS A 1 204 ? -11.772 -34.754 -11.165 1.00 30.05 204 CYS A O 1
ATOM 1582 N N . SER A 1 205 ? -10.838 -34.131 -9.222 1.00 31.72 205 SER A N 1
ATOM 1583 C CA . SER A 1 205 ? -11.865 -34.628 -8.289 1.00 31.72 205 SER A CA 1
ATOM 1584 C C . SER A 1 205 ? -11.327 -34.345 -6.884 1.00 31.72 205 SER A C 1
ATOM 1586 O O . SER A 1 205 ? -10.192 -34.686 -6.582 1.00 31.72 205 SER A O 1
ATOM 1588 N N . GLY A 1 206 ? -11.994 -33.594 -6.014 1.00 27.20 206 GLY A N 1
ATOM 1589 C CA . GLY A 1 206 ? -13.354 -33.819 -5.539 1.00 27.20 206 GLY A CA 1
ATOM 1590 C C . GLY A 1 206 ? -13.235 -34.191 -4.058 1.00 27.20 206 GLY A C 1
ATOM 1591 O O . GLY A 1 206 ? -12.597 -35.181 -3.715 1.00 27.20 206 GLY A O 1
ATOM 1592 N N . CYS A 1 207 ? -13.762 -33.346 -3.169 1.00 26.95 207 CYS A N 1
ATOM 1593 C CA . CYS A 1 207 ? -13.673 -33.509 -1.716 1.00 26.95 207 CYS A CA 1
ATOM 1594 C C . CYS A 1 207 ? -14.175 -34.889 -1.255 1.00 26.95 207 CYS A C 1
ATOM 1596 O O . CYS A 1 207 ? -15.356 -35.197 -1.392 1.00 26.95 207 CYS A O 1
ATOM 1598 N N . TRP A 1 208 ? -13.309 -35.676 -0.612 1.00 27.05 208 TRP A N 1
ATOM 1599 C CA . TRP A 1 208 ? -13.711 -36.852 0.160 1.00 27.05 208 TRP A CA 1
ATOM 1600 C C . TRP A 1 208 ? -13.969 -36.458 1.617 1.00 27.05 208 TRP A C 1
ATOM 1602 O O . TRP A 1 208 ? -13.049 -36.162 2.379 1.00 27.05 208 TRP A O 1
ATOM 1612 N N . CYS A 1 209 ? -15.243 -36.455 2.009 1.00 27.45 209 CYS A N 1
ATOM 1613 C CA . CYS A 1 209 ? -15.670 -36.349 3.400 1.00 27.45 209 CYS A CA 1
ATOM 1614 C C . CYS A 1 209 ? -16.055 -37.751 3.894 1.00 27.45 209 CYS A C 1
ATOM 1616 O O . CYS A 1 209 ? -17.194 -38.190 3.746 1.00 27.45 209 CYS A O 1
ATOM 1618 N N . SER A 1 210 ? -15.096 -38.494 4.447 1.00 31.47 210 SER A N 1
ATOM 1619 C CA . SER A 1 210 ? -15.356 -39.829 4.994 1.00 31.47 210 SER A CA 1
ATOM 1620 C C . SER A 1 210 ? -15.996 -39.716 6.385 1.00 31.47 210 SER A C 1
ATOM 1622 O O . SER A 1 210 ? -15.343 -39.350 7.365 1.00 31.47 210 SER A O 1
ATOM 1624 N N . ARG A 1 211 ? -17.288 -40.057 6.486 1.00 31.41 211 ARG A N 1
ATOM 1625 C CA . ARG A 1 211 ? -17.980 -40.336 7.756 1.00 31.41 211 ARG A CA 1
ATOM 1626 C C . ARG A 1 211 ? -17.324 -41.544 8.432 1.00 31.41 211 ARG A C 1
ATOM 1628 O O . ARG A 1 211 ? -17.451 -42.659 7.942 1.00 31.41 211 ARG A O 1
ATOM 1635 N N . ARG A 1 212 ? -16.693 -41.351 9.595 1.00 32.97 212 ARG A N 1
ATOM 1636 C CA . ARG A 1 212 ? -16.480 -42.442 10.562 1.00 32.97 212 ARG A CA 1
ATOM 1637 C C . ARG A 1 212 ? -17.681 -42.502 11.497 1.00 32.97 212 ARG A C 1
ATOM 1639 O O . ARG A 1 212 ? -17.815 -41.678 12.400 1.00 32.97 212 ARG A O 1
ATOM 1646 N N . THR A 1 213 ? -18.553 -43.472 11.261 1.00 37.00 213 THR A N 1
ATOM 1647 C CA . THR A 1 213 ? -19.525 -43.954 12.241 1.00 37.00 213 THR A CA 1
ATOM 1648 C C . THR A 1 213 ? -18.790 -44.762 13.311 1.00 37.00 213 THR A C 1
ATOM 1650 O O . THR A 1 213 ? -17.908 -45.570 13.026 1.00 37.00 213 THR A O 1
ATOM 1653 N N . ARG A 1 214 ? -19.109 -44.465 14.572 1.00 38.28 214 ARG A N 1
ATOM 1654 C CA . ARG A 1 214 ? -18.682 -45.217 15.753 1.00 38.28 214 ARG A CA 1
ATOM 1655 C C . ARG A 1 214 ? -19.580 -46.447 15.861 1.00 38.28 214 ARG A C 1
ATOM 1657 O O . ARG A 1 214 ? -20.793 -46.278 15.937 1.00 38.28 214 ARG A O 1
ATOM 1664 N N . SER A 1 215 ? -18.980 -47.625 15.947 1.00 35.53 215 SER A N 1
ATOM 1665 C CA . SER A 1 215 ? -19.652 -48.852 16.373 1.00 35.53 215 SER A CA 1
ATOM 1666 C C . SER A 1 215 ? -18.872 -49.416 17.558 1.00 35.53 215 SER A C 1
ATOM 1668 O O . SER A 1 215 ? -17.688 -49.720 17.434 1.00 35.53 215 SER A O 1
ATOM 1670 N N . SER A 1 216 ? -19.526 -49.528 18.708 1.00 40.06 216 SER A N 1
ATOM 1671 C CA . SER A 1 216 ? -19.149 -50.433 19.798 1.00 40.06 216 SER A CA 1
ATOM 1672 C C . SER A 1 216 ? -20.401 -51.248 20.106 1.00 40.06 216 SER A C 1
ATOM 1674 O O . SER A 1 216 ? -21.486 -50.662 20.140 1.00 40.06 216 SER A O 1
ATOM 1676 N N . PRO A 1 217 ? -20.285 -52.575 20.254 1.00 44.25 217 PRO A N 1
ATOM 1677 C CA . PRO A 1 217 ? -20.440 -53.131 21.601 1.00 44.25 217 PRO A CA 1
ATOM 1678 C C . PRO A 1 217 ? -19.564 -54.372 21.866 1.00 44.25 217 PRO A C 1
ATOM 1680 O O . PRO A 1 217 ? -19.087 -55.025 20.943 1.00 44.25 217 PRO A O 1
ATOM 1683 N N . GLY A 1 218 ? -19.385 -54.709 23.145 1.00 38.94 218 GLY A N 1
ATOM 1684 C CA . GLY A 1 218 ? -18.762 -55.965 23.572 1.00 38.94 218 GLY A CA 1
ATOM 1685 C C . GLY A 1 218 ? -18.403 -55.978 25.057 1.00 38.94 218 GLY A C 1
ATOM 1686 O O . GLY A 1 218 ? -17.293 -55.622 25.432 1.00 38.94 218 GLY A O 1
ATOM 1687 N N . THR A 1 219 ? -19.371 -56.348 25.889 1.00 42.19 219 THR A N 1
ATOM 1688 C CA . THR A 1 219 ? -19.324 -56.497 27.352 1.00 42.19 219 THR A CA 1
ATOM 1689 C C . THR A 1 219 ? -18.830 -57.881 27.792 1.00 42.19 219 THR A C 1
ATOM 1691 O O . THR A 1 219 ? -19.224 -58.887 27.212 1.00 42.19 219 THR A O 1
ATOM 1694 N N . SER A 1 220 ? -18.041 -57.918 28.873 1.00 41.59 220 SER A N 1
ATOM 1695 C CA . SER A 1 220 ? -17.917 -58.943 29.944 1.00 41.59 220 SER A CA 1
ATOM 1696 C C . SER A 1 220 ? -16.478 -58.888 30.483 1.00 41.59 220 SER A C 1
ATOM 1698 O O . SER A 1 220 ? -15.547 -58.686 29.721 1.00 41.59 220 SER A O 1
ATOM 1700 N N . GLY A 1 221 ? -16.152 -58.997 31.764 1.00 33.66 221 GLY A N 1
ATOM 1701 C CA . GLY A 1 221 ? -16.879 -59.148 33.013 1.00 33.66 221 GLY A CA 1
ATOM 1702 C C . GLY A 1 221 ? -15.820 -59.331 34.115 1.00 33.66 221 GLY A C 1
ATOM 1703 O O . GLY A 1 221 ? -14.720 -59.793 33.821 1.00 33.66 221 GLY A O 1
ATOM 1704 N N . ARG A 1 222 ? -16.158 -58.969 35.357 1.00 36.91 222 ARG A N 1
ATOM 1705 C CA . ARG A 1 222 ? -15.730 -59.551 36.651 1.00 36.91 222 ARG A CA 1
ATOM 1706 C C . ARG A 1 222 ? -15.592 -58.491 37.741 1.00 36.91 222 ARG A C 1
ATOM 1708 O O . ARG A 1 222 ? -15.042 -57.411 37.557 1.00 36.91 222 ARG A O 1
ATOM 1715 N N . ALA A 1 223 ? -16.181 -58.876 38.863 1.00 40.50 223 ALA A N 1
ATOM 1716 C CA . ALA A 1 223 ? -16.393 -58.150 40.095 1.00 40.50 223 ALA A CA 1
ATOM 1717 C C . ALA A 1 223 ? -15.104 -57.931 40.880 1.00 40.50 223 ALA A C 1
ATOM 1719 O O . ALA A 1 223 ? -14.310 -58.858 40.956 1.00 40.50 223 ALA A O 1
ATOM 1720 N N . TRP A 1 224 ? -14.992 -56.788 41.558 1.00 38.41 224 TRP A N 1
ATOM 1721 C CA . TRP A 1 224 ? -14.294 -56.667 42.839 1.00 38.41 224 TRP A CA 1
ATOM 1722 C C . TRP A 1 224 ? -15.066 -55.693 43.739 1.00 38.41 224 TRP A C 1
ATOM 1724 O O . TRP A 1 224 ? -15.540 -54.642 43.309 1.00 38.41 224 TRP A O 1
ATOM 1734 N N . THR A 1 225 ? -15.260 -56.129 44.977 1.00 44.88 225 THR A N 1
ATOM 1735 C CA . THR A 1 225 ? -16.023 -55.515 46.064 1.00 44.88 225 THR A CA 1
ATOM 1736 C C . THR A 1 225 ? -15.206 -54.450 46.794 1.00 44.88 225 THR A C 1
ATOM 1738 O O . THR A 1 225 ? -14.042 -54.688 47.102 1.00 44.88 225 THR A O 1
ATOM 1741 N N . GLY A 1 226 ? -15.831 -53.325 47.153 1.00 35.69 226 GLY A N 1
ATOM 1742 C CA . GLY A 1 226 ? -15.256 -52.346 48.084 1.00 35.69 226 GLY A CA 1
ATOM 1743 C C . GLY A 1 226 ? -16.001 -51.007 48.108 1.00 35.69 226 GLY A C 1
ATOM 1744 O O . GLY A 1 226 ? -15.765 -50.143 47.274 1.00 35.69 226 GLY A O 1
ATOM 1745 N N . ARG A 1 227 ? -16.904 -50.835 49.078 1.00 37.22 227 ARG A N 1
ATOM 1746 C CA . ARG A 1 227 ? -17.484 -49.558 49.558 1.00 37.22 227 ARG A CA 1
ATOM 1747 C C . ARG A 1 227 ? -16.874 -49.279 50.953 1.00 37.22 227 ARG A C 1
ATOM 1749 O O . ARG A 1 227 ? -16.352 -50.229 51.532 1.00 37.22 227 ARG A O 1
ATOM 1756 N N . PRO A 1 228 ? -17.108 -48.128 51.615 1.00 50.44 228 PRO A N 1
ATOM 1757 C CA . PRO A 1 228 ? -17.448 -46.782 51.134 1.00 50.44 228 PRO A CA 1
ATOM 1758 C C . PRO A 1 228 ? -16.602 -45.680 51.830 1.00 50.44 228 PRO A C 1
ATOM 1760 O O . PRO A 1 228 ? -16.058 -45.900 52.906 1.00 50.44 228 PRO A O 1
ATOM 1763 N N . SER A 1 229 ? -16.609 -44.447 51.317 1.00 37.50 229 SER A N 1
ATOM 1764 C CA . SER A 1 229 ? -16.705 -43.252 52.178 1.00 37.50 229 SER A CA 1
ATOM 1765 C C . SER A 1 229 ? -16.966 -41.983 51.368 1.00 37.50 229 SER A C 1
ATOM 1767 O O . SER A 1 229 ? -16.464 -41.761 50.271 1.00 37.50 229 SER A O 1
ATOM 1769 N N . SER A 1 230 ? -17.875 -41.201 51.926 1.00 36.19 230 SER A N 1
ATOM 1770 C CA . SER A 1 230 ? -18.468 -39.963 51.452 1.00 36.19 230 SER A CA 1
ATOM 1771 C C . SER A 1 230 ? -17.613 -38.745 51.781 1.00 36.19 230 SER A C 1
ATOM 1773 O O . SER A 1 230 ? -17.186 -38.635 52.927 1.00 36.19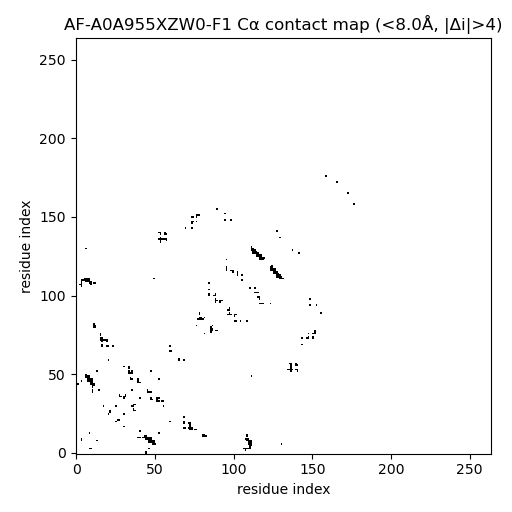 230 SER A O 1
ATOM 1775 N N . THR A 1 231 ? -17.578 -37.750 50.891 1.00 36.22 231 THR A N 1
ATOM 1776 C CA . THR A 1 231 ? -17.646 -36.339 51.312 1.00 36.22 231 THR A CA 1
ATOM 1777 C C . THR A 1 231 ? -18.119 -35.430 50.179 1.00 36.22 231 THR A C 1
ATOM 1779 O O . THR A 1 231 ? -17.589 -35.428 49.072 1.00 36.22 231 THR A O 1
ATOM 1782 N N . ARG A 1 232 ? -19.166 -34.662 50.498 1.00 37.50 232 ARG A N 1
ATOM 1783 C CA . ARG A 1 232 ? -19.656 -33.483 49.777 1.00 37.50 232 ARG A CA 1
ATOM 1784 C C . ARG A 1 232 ? -18.581 -32.394 49.741 1.00 37.50 232 ARG A C 1
ATOM 1786 O O . ARG A 1 232 ? -17.934 -32.166 50.757 1.00 37.50 232 ARG A O 1
ATOM 1793 N N . ALA A 1 233 ? -18.553 -31.613 48.664 1.00 33.50 233 ALA A N 1
ATOM 1794 C CA . ALA A 1 233 ? -18.230 -30.189 48.731 1.00 33.50 233 ALA A CA 1
ATOM 1795 C C . ALA A 1 233 ? -19.028 -29.421 47.663 1.00 33.50 233 ALA A C 1
ATOM 1797 O O . ALA A 1 233 ? -19.111 -29.835 46.508 1.00 33.50 233 ALA A O 1
ATOM 1798 N N . SER A 1 234 ? -19.665 -28.345 48.121 1.00 31.30 234 SER A N 1
ATOM 1799 C CA . SER A 1 234 ? -20.555 -27.423 47.411 1.00 31.30 234 SER A CA 1
ATOM 1800 C C . SER A 1 234 ? -19.836 -26.484 46.425 1.00 31.30 234 SER A C 1
ATOM 1802 O O . SER A 1 234 ? -18.616 -26.339 46.503 1.00 31.30 234 SER A O 1
ATOM 1804 N N . PRO A 1 235 ? -20.592 -25.788 45.549 1.00 37.97 235 PRO A N 1
ATOM 1805 C CA . PRO A 1 235 ? -20.079 -24.780 44.629 1.00 37.97 235 PRO A CA 1
ATOM 1806 C C . PRO A 1 235 ? -20.159 -23.360 45.224 1.00 37.97 235 PRO A C 1
ATOM 1808 O O . PRO A 1 235 ? -21.208 -22.956 45.712 1.00 37.97 235 PRO A O 1
ATOM 1811 N N . SER A 1 236 ? -19.069 -22.601 45.112 1.00 29.09 236 SER A N 1
ATOM 1812 C CA . SER A 1 236 ? -18.955 -21.140 45.302 1.00 29.09 236 SER A CA 1
ATOM 1813 C C . SER A 1 236 ? -17.701 -20.721 44.511 1.00 29.09 236 SER A C 1
ATOM 1815 O O . SER A 1 236 ? -16.735 -21.474 44.512 1.00 29.09 236 SER A O 1
ATOM 1817 N N . SER A 1 237 ? -17.590 -19.616 43.780 1.00 28.41 237 SER A N 1
ATOM 1818 C CA . SER A 1 237 ? -18.177 -18.290 43.947 1.00 28.41 237 SER A CA 1
ATOM 1819 C C . SER A 1 237 ? -18.030 -17.481 42.646 1.00 28.41 237 SER A C 1
ATOM 1821 O O . SER A 1 237 ? -17.067 -17.627 41.892 1.00 28.41 237 SER A O 1
ATOM 1823 N N . CYS A 1 238 ? -18.996 -16.596 42.406 1.00 27.89 238 CYS A N 1
ATOM 1824 C CA . CYS A 1 238 ? -18.913 -15.510 41.439 1.00 27.89 238 CYS A CA 1
ATOM 1825 C C . CYS A 1 238 ? -17.847 -14.496 41.880 1.00 27.89 238 CYS A C 1
ATOM 1827 O O . CYS A 1 238 ? -17.861 -14.054 43.028 1.00 27.89 238 CYS A O 1
ATOM 1829 N N . ILE A 1 239 ? -16.970 -14.082 40.963 1.00 26.06 239 ILE A N 1
ATOM 1830 C CA . ILE A 1 239 ? -16.123 -12.899 41.140 1.00 26.06 239 ILE A CA 1
ATOM 1831 C C . ILE A 1 239 ? -16.805 -11.741 40.416 1.00 26.06 239 ILE A C 1
ATOM 1833 O O . ILE A 1 239 ? -16.915 -11.730 39.191 1.00 26.06 239 ILE A O 1
ATOM 1837 N N . ALA A 1 240 ? -17.283 -10.780 41.201 1.00 29.64 240 ALA A N 1
ATOM 1838 C CA . ALA A 1 240 ? -17.652 -9.459 40.731 1.00 29.64 240 ALA A CA 1
ATOM 1839 C C . ALA A 1 240 ? -16.370 -8.686 40.380 1.00 29.64 240 ALA A C 1
ATOM 1841 O O . ALA A 1 240 ? -15.508 -8.488 41.235 1.00 29.64 240 ALA A O 1
ATOM 1842 N N . CYS A 1 241 ? -16.236 -8.245 39.128 1.00 27.47 241 CYS A N 1
ATOM 1843 C CA . CYS A 1 241 ? -15.224 -7.265 38.746 1.00 27.47 241 CYS A CA 1
ATOM 1844 C C . CYS A 1 241 ? -15.786 -5.864 38.996 1.00 27.47 241 CYS A C 1
ATOM 1846 O O . CYS A 1 241 ? -16.709 -5.421 38.314 1.00 27.47 241 CYS A O 1
ATOM 1848 N N . GLY A 1 242 ? -15.237 -5.203 40.013 1.00 27.41 242 GLY A N 1
ATOM 1849 C CA . GLY A 1 242 ? -15.527 -3.819 40.348 1.00 27.41 242 GLY A CA 1
ATOM 1850 C C . GLY A 1 242 ? -14.836 -2.813 39.426 1.00 27.41 242 GLY A C 1
ATOM 1851 O O . GLY A 1 242 ? -13.749 -3.056 38.910 1.00 27.41 242 GLY A O 1
ATOM 1852 N N . SER A 1 243 ? -15.514 -1.669 39.306 1.00 32.81 243 SER A N 1
ATOM 1853 C CA . SER A 1 243 ? -15.006 -0.293 39.178 1.00 32.81 243 SER A CA 1
ATOM 1854 C C . SER A 1 243 ? -13.997 0.047 38.073 1.00 32.81 243 SER A C 1
ATOM 1856 O O . SER A 1 243 ? -12.835 -0.350 38.077 1.00 32.81 243 SER A O 1
ATOM 1858 N N . ALA A 1 244 ? -14.470 0.921 37.180 1.00 35.12 244 ALA A N 1
ATOM 1859 C CA . ALA A 1 244 ? -13.719 1.631 36.161 1.00 35.12 244 ALA A CA 1
ATOM 1860 C C . ALA A 1 244 ? -12.530 2.405 36.753 1.00 35.12 244 ALA A C 1
ATOM 1862 O O . ALA A 1 244 ? -12.695 3.314 37.564 1.00 35.12 244 ALA A O 1
ATOM 1863 N N . SER A 1 245 ? -11.329 2.059 36.293 1.00 38.00 245 SER A N 1
ATOM 1864 C CA . SER A 1 245 ? -10.116 2.834 36.528 1.00 38.00 245 SER A CA 1
ATOM 1865 C C . SER A 1 245 ? -10.071 3.974 35.509 1.00 38.00 245 SER A C 1
ATOM 1867 O O . SER A 1 245 ? -9.908 3.738 34.311 1.00 38.00 245 SER A O 1
ATOM 1869 N N . SER A 1 246 ? -10.217 5.211 35.976 1.00 39.06 246 SER A N 1
ATOM 1870 C CA . SER A 1 246 ? -9.956 6.421 35.197 1.00 39.06 246 SER A CA 1
ATOM 1871 C C . SER A 1 246 ? -8.498 6.419 34.730 1.00 39.06 246 SER A C 1
ATOM 1873 O O . SER A 1 246 ? -7.580 6.492 35.549 1.00 39.06 246 SER A O 1
ATOM 1875 N N . ARG A 1 247 ? -8.272 6.289 33.418 1.00 48.06 247 ARG A N 1
ATOM 1876 C CA . ARG A 1 247 ? -6.943 6.473 32.824 1.00 48.06 247 ARG A CA 1
ATOM 1877 C C . ARG A 1 247 ? -6.634 7.972 32.739 1.00 48.06 247 ARG A C 1
ATOM 1879 O O . ARG A 1 247 ? -7.513 8.722 32.317 1.00 48.06 247 ARG A O 1
ATOM 1886 N N . PRO A 1 248 ? -5.418 8.412 33.096 1.00 48.16 248 PRO A N 1
ATOM 1887 C CA . PRO A 1 248 ? -4.995 9.781 32.845 1.00 48.16 248 PRO A CA 1
ATOM 1888 C C . PRO A 1 248 ? -4.927 10.040 31.336 1.00 48.16 248 PRO A C 1
ATOM 1890 O O . PRO A 1 248 ? -4.477 9.185 30.567 1.00 48.16 248 PRO A O 1
ATOM 1893 N N . SER A 1 249 ? -5.388 11.219 30.924 1.00 47.56 249 SER A N 1
ATOM 1894 C CA . SER A 1 249 ? -5.269 11.699 29.550 1.00 47.56 249 SER A CA 1
ATOM 1895 C C . SER A 1 249 ? -3.793 11.753 29.134 1.00 47.56 249 SER A C 1
ATOM 1897 O O . SER A 1 249 ? -2.956 12.179 29.935 1.00 47.56 249 SER A O 1
ATOM 1899 N N . PRO A 1 250 ? -3.441 11.335 27.907 1.00 53.09 250 PRO A N 1
ATOM 1900 C CA . PRO A 1 250 ? -2.084 11.499 27.404 1.00 53.09 250 PRO A CA 1
ATOM 1901 C C . PRO A 1 250 ? -1.725 12.992 27.276 1.00 53.09 250 PRO A C 1
ATOM 1903 O O . PRO A 1 250 ? -2.616 13.822 27.072 1.00 53.09 250 PRO A O 1
ATOM 1906 N N . PRO A 1 251 ? -0.432 13.349 27.380 1.00 54.16 251 PRO A N 1
ATOM 1907 C CA . PRO A 1 251 ? 0.018 14.720 27.184 1.00 54.16 251 PRO A CA 1
ATOM 1908 C C . PRO A 1 251 ? -0.316 15.203 25.768 1.00 54.16 251 PRO A C 1
ATOM 1910 O O . PRO A 1 251 ? -0.099 14.496 24.782 1.00 54.16 251 PRO A O 1
ATOM 1913 N N . VAL A 1 252 ? -0.833 16.428 25.682 1.00 51.34 252 VAL A N 1
ATOM 1914 C CA . VAL A 1 252 ? -1.082 17.130 24.420 1.00 51.34 252 VAL A CA 1
ATOM 1915 C C . VAL A 1 252 ? 0.270 17.453 23.789 1.00 51.34 252 VAL A C 1
ATOM 1917 O O . VAL A 1 252 ? 1.014 18.293 24.291 1.00 51.34 252 VAL A O 1
ATOM 1920 N N . VAL A 1 253 ? 0.607 16.766 22.699 1.00 54.50 253 VAL A N 1
ATOM 1921 C CA . VAL A 1 253 ? 1.770 17.106 21.874 1.00 54.50 253 VAL A CA 1
ATOM 1922 C C . VAL A 1 253 ? 1.372 18.299 20.999 1.00 54.50 253 VAL A C 1
ATOM 1924 O O . VAL A 1 253 ? 0.395 18.178 20.256 1.00 54.50 253 VAL A O 1
ATOM 1927 N N . PRO A 1 254 ? 2.069 19.449 21.073 1.00 45.53 254 PRO A N 1
ATOM 1928 C CA . PRO A 1 254 ? 1.756 20.584 20.217 1.00 45.53 254 PRO A CA 1
ATOM 1929 C C . PRO A 1 254 ? 1.946 20.198 18.740 1.00 45.53 254 PRO A C 1
ATOM 1931 O O . PRO A 1 254 ? 2.853 19.422 18.419 1.00 45.53 254 PRO A O 1
ATOM 1934 N N . PRO A 1 255 ? 1.096 20.703 17.829 1.00 38.69 255 PRO A N 1
ATOM 1935 C CA . PRO A 1 255 ? 1.255 20.444 16.406 1.00 38.69 255 PRO A CA 1
ATOM 1936 C C . PRO A 1 255 ? 2.617 20.971 15.925 1.00 38.69 255 PRO A C 1
ATOM 1938 O O . PRO A 1 255 ? 3.062 22.021 16.399 1.00 38.69 255 PRO A O 1
ATOM 1941 N N . PRO A 1 256 ? 3.286 20.277 14.986 1.00 44.56 256 PRO A N 1
ATOM 1942 C CA . PRO A 1 256 ? 4.472 20.822 14.347 1.00 44.56 256 PRO A CA 1
ATOM 1943 C C . PRO A 1 256 ? 4.097 22.139 13.662 1.00 44.56 256 PRO A C 1
ATOM 1945 O O . PRO A 1 256 ? 3.118 22.220 12.919 1.00 44.56 256 PRO A O 1
ATOM 1948 N N . THR A 1 257 ? 4.862 23.188 13.955 1.00 42.59 257 THR A N 1
ATOM 1949 C CA . THR A 1 257 ? 4.770 24.491 13.296 1.00 42.59 257 THR A CA 1
ATOM 1950 C C . THR A 1 257 ? 4.858 24.297 11.786 1.00 42.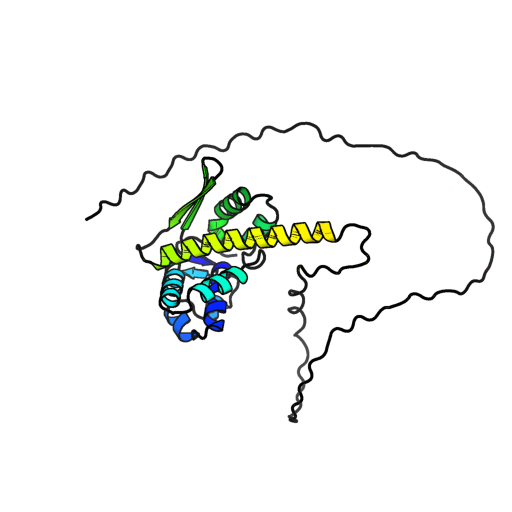59 257 THR A C 1
ATOM 1952 O O . THR A 1 257 ? 5.847 23.773 11.276 1.00 42.59 257 THR A O 1
ATOM 1955 N N . GLY A 1 258 ? 3.769 24.655 11.108 1.00 32.22 258 GLY A N 1
ATOM 1956 C CA . GLY A 1 258 ? 3.495 24.281 9.731 1.00 32.22 258 GLY A CA 1
ATOM 1957 C C . GLY A 1 258 ? 4.461 24.855 8.702 1.00 32.22 258 GLY A C 1
ATOM 1958 O O . GLY A 1 258 ? 4.934 25.985 8.808 1.00 32.22 258 GLY A O 1
ATOM 1959 N N . TRP A 1 259 ? 4.656 24.076 7.644 1.00 32.59 259 TRP A N 1
ATOM 1960 C CA . TRP A 1 259 ? 5.106 24.578 6.357 1.00 32.59 259 TRP A CA 1
ATOM 1961 C C . TRP A 1 259 ? 3.913 25.216 5.638 1.00 32.59 259 TRP A C 1
ATOM 1963 O O . TRP A 1 259 ? 2.923 24.549 5.339 1.00 32.59 259 TRP A O 1
ATOM 1973 N N . ARG A 1 260 ? 3.992 26.524 5.372 1.00 34.00 260 ARG A N 1
ATOM 1974 C CA . ARG A 1 260 ? 3.126 27.189 4.392 1.00 34.00 260 ARG A CA 1
ATOM 1975 C C . ARG A 1 260 ? 3.735 26.953 3.014 1.00 34.00 260 ARG A C 1
ATOM 1977 O O . ARG A 1 260 ? 4.803 27.483 2.729 1.00 34.00 260 ARG A O 1
ATOM 1984 N N . ALA A 1 261 ? 3.053 26.194 2.165 1.00 30.88 261 ALA A N 1
ATOM 1985 C CA . ALA A 1 261 ? 3.315 26.236 0.734 1.00 30.88 261 ALA A CA 1
ATOM 1986 C C . ALA A 1 261 ? 2.760 27.565 0.199 1.00 30.88 261 ALA A C 1
ATOM 1988 O O . ALA A 1 261 ? 1.547 27.770 0.158 1.00 30.88 261 ALA A O 1
ATOM 1989 N N . THR A 1 262 ? 3.639 28.497 -0.157 1.00 41.47 262 THR A N 1
ATOM 1990 C CA . THR A 1 262 ? 3.275 29.618 -1.028 1.00 41.47 262 THR A CA 1
ATOM 1991 C C . THR A 1 262 ? 3.024 29.053 -2.423 1.00 41.47 262 THR A C 1
ATOM 1993 O O . THR A 1 262 ? 3.899 28.394 -2.982 1.00 41.47 262 THR A O 1
ATOM 1996 N N . SER A 1 263 ? 1.816 29.259 -2.949 1.00 36.38 263 SER A N 1
ATOM 1997 C CA . SER A 1 263 ? 1.512 28.996 -4.362 1.00 36.38 263 SER A CA 1
ATOM 1998 C C . SER A 1 263 ? 2.287 29.975 -5.259 1.00 36.38 263 SER A C 1
ATOM 2000 O O . SER A 1 263 ? 2.592 31.072 -4.781 1.00 36.38 263 SER A O 1
ATOM 2002 N N . PRO A 1 264 ? 2.630 29.581 -6.499 1.00 51.50 264 PRO A N 1
ATOM 2003 C CA . PRO A 1 264 ? 3.226 30.483 -7.484 1.00 51.50 264 PRO A CA 1
ATOM 2004 C C . PRO A 1 264 ? 2.293 31.640 -7.859 1.00 51.50 264 PRO A C 1
ATOM 2006 O O . PRO A 1 264 ? 1.055 31.451 -7.799 1.00 51.50 264 PRO A O 1
#

Radius of gyration: 27.69 Å; Cα contacts (8 Å, |Δi|>4): 213; chains: 1; bounding box: 43×90×72 Å

Solvent-accessible surface area (backbone atoms only — not comparable to full-atom values): 17219 Å² total; per-residue (Å²): 132,80,81,58,53,85,37,20,28,29,21,46,74,48,42,37,48,53,57,31,41,46,75,73,70,48,52,67,65,63,39,32,76,36,59,52,39,63,77,50,61,70,31,76,86,27,67,37,50,41,66,26,54,22,46,46,48,44,58,44,62,75,41,97,57,31,70,60,44,54,52,50,16,36,67,59,52,45,50,72,44,47,44,71,57,21,54,60,34,71,74,44,96,45,71,65,56,25,44,50,50,43,44,75,48,27,65,75,44,33,42,33,54,48,65,47,73,43,78,56,98,88,38,83,42,78,48,74,47,70,70,76,82,93,51,73,18,56,57,54,52,49,55,48,52,55,49,36,57,52,47,48,51,52,55,48,52,54,56,52,56,53,55,64,75,59,43,97,80,62,83,78,75,78,75,83,86,72,81,82,79,80,82,84,84,86,89,81,92,81,90,80,92,80,85,90,80,90,81,89,83,89,81,93,78,78,91,82,82,83,82,81,81,89,85,84,90,87,89,86,86,85,90,84,90,86,85,86,88,87,82,90,83,86,92,84,80,88,80,84,84,77,79,87,77,86,75,81,80,77,84,87,74,78,77,76,85,74,85,80,83,79,78,133

Nearest PDB structures (foldseek):
  8rcw-assembly2_B  TM=8.072E-01  e=1.414E-04  Mycobacterium tuberculosis H37Rv

Sequence (264 aa):
MSLLQPDQIAVVNVRPAYDTSLAMGVSVDDLASLGLPRAVMEDPDGAVSGQATYAHFEHMARRPDYPDFVLGAVERHTFGTLGVVGLACKTLDTIVEALECHQRFQHLTNQTARYVPLVEEGLLVFREERWGEPRPGLLLVSEYTALVALQLRRSRQRCRSQRWACAPGARRCAPPCGRRSRAFCRHLSRSGPTTPRSSSTSVCSGCWCSRRTRSSPGTSGRAWTGRPSSTRASPSSCIACGSASSRPSPPVVPPPTGWRATSP

pLDDT: mean 72.93, std 26.75, range [26.06, 98.69]

Mean predicted aligned error: 15.28 Å

Secondary structure (DSSP, 8-state):
-PPPPTTEEEHHHHHHHHHHHHHTT--HHHHHHTT--HHHHT-TT-EEEHHHHHHHHHHHHTSTTHHHHHHHHHHH--TTTTHHHHHHHTT-SSHHHHHHHHHHTGGGTBSSEEEEEEEETTEEEEEEEE-SS--HHHHHHHHHHHHHHHHHHHHHHHHHHHHHHT-TTS------SSTTS-SSS-------------------------------------------------------------PPPPP-PPPPPPP-----

Foldseek 3Di:
DDFDDAQKFQLLLQLLLVVLCVVVPDDQVNLVVLFNHPVQNPDNRHITGNSSQLSSLVVLVVDPCNVVSLVSSLLPDELPSQPPLSVVLLVDDDLQVSVVSCQVCVSRGGNQKHWDWDQDPNDTDIDMDGDDDDDPSVVSVVVSVVSSSVSRVVVSVVVVVVVVVCPPPPPDDDDPPDPPPPPPPDDDDDDDDDDDDDDDDDDDDDDDDDDDDDDDDDDDDDDDDDDDDDDDDDDDDDDDDDDDDDDDDDDDDDDPDDDDDDDD